Protein AF-A0A1V4KMM9-F1 (afdb_monomer_lite)

InterPro domains:
  IPR018159 Spectrin/alpha-actinin [cd00176] (5-142)
  IPR043197 Plakin [PTHR23169] (14-189)

Radius of gyration: 41.47 Å; chains: 1; bounding box: 126×33×145 Å

Structure (mmCIF, N/CA/C/O backbone):
data_AF-A0A1V4KMM9-F1
#
_entry.id   AF-A0A1V4KMM9-F1
#
loop_
_atom_site.group_PDB
_atom_site.id
_atom_site.type_symbol
_atom_site.label_atom_id
_atom_site.label_alt_id
_atom_site.label_comp_id
_atom_site.label_asym_id
_atom_site.label_entity_id
_atom_site.label_seq_id
_atom_site.pdbx_PDB_ins_code
_atom_site.Cartn_x
_atom_site.Cartn_y
_atom_site.Cartn_z
_atom_site.occupancy
_atom_site.B_iso_or_equiv
_atom_site.auth_seq_id
_atom_site.auth_comp_id
_atom_site.auth_asym_id
_atom_site.auth_atom_id
_atom_site.pdbx_PDB_model_num
ATOM 1 N N . MET A 1 1 ? 59.389 1.324 -78.912 1.00 40.88 1 MET A N 1
ATOM 2 C CA . MET A 1 1 ? 58.534 1.014 -77.751 1.00 40.88 1 MET A CA 1
ATOM 3 C C . MET A 1 1 ? 58.446 2.273 -76.914 1.00 40.88 1 MET A C 1
ATOM 5 O O . MET A 1 1 ? 59.389 2.583 -76.199 1.00 40.88 1 MET A O 1
ATOM 9 N N . ALA A 1 2 ? 57.393 3.065 -77.113 1.00 44.44 2 ALA A N 1
ATOM 10 C CA . ALA A 1 2 ? 57.139 4.218 -76.264 1.00 44.44 2 ALA A CA 1
ATOM 11 C C . ALA A 1 2 ? 56.698 3.673 -74.904 1.00 44.44 2 ALA A C 1
ATOM 13 O O . ALA A 1 2 ? 55.600 3.142 -74.772 1.00 44.44 2 ALA A O 1
ATOM 14 N N . SER A 1 3 ? 57.606 3.707 -73.932 1.00 49.62 3 SER A N 1
ATOM 15 C CA . SER A 1 3 ? 57.246 3.551 -72.531 1.00 49.62 3 SER A CA 1
ATOM 16 C C . SER A 1 3 ? 56.428 4.783 -72.184 1.00 49.62 3 SER A C 1
ATOM 18 O O . SER A 1 3 ? 56.993 5.863 -72.022 1.00 49.62 3 SER A O 1
ATOM 20 N N . CYS A 1 4 ? 55.107 4.640 -72.164 1.00 46.75 4 CYS A N 1
ATOM 21 C CA . CYS A 1 4 ? 54.215 5.652 -71.626 1.00 46.75 4 CYS A CA 1
ATOM 22 C C . CYS A 1 4 ? 54.626 5.873 -70.164 1.00 46.75 4 CYS A C 1
ATOM 24 O O . CYS A 1 4 ? 54.336 5.053 -69.298 1.00 46.75 4 CYS A O 1
ATOM 26 N N . GLY A 1 5 ? 55.406 6.923 -69.902 1.00 54.38 5 GLY A N 1
ATOM 27 C CA . GLY A 1 5 ? 55.521 7.470 -68.560 1.00 54.38 5 GLY A CA 1
ATOM 28 C C . GLY A 1 5 ? 54.154 8.041 -68.241 1.00 54.38 5 GLY A C 1
ATOM 29 O O . GLY A 1 5 ? 53.707 8.921 -68.962 1.00 54.38 5 GLY A O 1
ATOM 30 N N . ASP A 1 6 ? 53.478 7.455 -67.264 1.00 57.53 6 ASP A N 1
ATOM 31 C CA . ASP A 1 6 ? 52.092 7.745 -66.906 1.00 57.53 6 ASP A CA 1
ATOM 32 C C . ASP A 1 6 ? 52.063 8.988 -65.988 1.00 57.53 6 ASP A C 1
ATOM 34 O O . ASP A 1 6 ? 52.399 8.858 -64.804 1.00 57.53 6 ASP A O 1
ATOM 38 N N . PRO A 1 7 ? 51.762 10.208 -66.487 1.00 58.03 7 PRO A N 1
ATOM 39 C CA . PRO A 1 7 ? 51.659 11.401 -65.643 1.00 58.03 7 PRO A CA 1
ATOM 40 C C . PRO A 1 7 ? 50.446 11.350 -64.704 1.00 58.03 7 PRO A C 1
ATOM 42 O O . PRO A 1 7 ? 50.433 12.080 -63.720 1.00 58.03 7 PRO A O 1
ATOM 45 N N . ASP A 1 8 ? 49.481 10.459 -64.958 1.00 60.03 8 ASP A N 1
ATOM 46 C CA . ASP A 1 8 ? 48.238 10.325 -64.188 1.00 60.03 8 ASP A CA 1
ATOM 47 C C . ASP A 1 8 ? 48.409 9.472 -62.917 1.00 60.03 8 ASP A C 1
ATOM 49 O O . ASP A 1 8 ? 47.537 9.432 -62.049 1.00 60.03 8 ASP A O 1
ATOM 53 N N . LYS A 1 9 ? 49.555 8.799 -62.759 1.00 69.25 9 LYS A N 1
ATOM 54 C CA . LYS A 1 9 ? 49.839 7.916 -61.619 1.00 69.25 9 LYS A CA 1
ATOM 55 C C . LYS A 1 9 ? 49.716 8.598 -60.239 1.00 69.25 9 LYS A C 1
ATOM 57 O O . LYS A 1 9 ? 49.066 8.000 -59.383 1.00 69.25 9 LYS A O 1
ATOM 62 N N . PRO A 1 10 ? 50.293 9.795 -59.982 1.00 76.12 10 PRO A N 1
ATOM 63 C CA . PRO A 1 10 ? 50.140 10.488 -58.698 1.00 76.12 10 PRO A CA 1
ATOM 64 C C . PRO A 1 10 ? 48.712 11.009 -58.454 1.00 76.12 10 PRO A C 1
ATOM 66 O O . PRO A 1 10 ? 48.235 10.979 -57.317 1.00 76.12 10 PRO A O 1
ATOM 69 N N . ASP A 1 11 ? 48.012 11.446 -59.503 1.00 76.06 11 ASP A N 1
ATOM 70 C CA . ASP A 1 11 ? 46.648 11.975 -59.396 1.00 76.06 11 ASP A CA 1
ATOM 71 C C . ASP A 1 11 ? 45.634 10.860 -59.107 1.00 76.06 11 ASP A C 1
ATOM 73 O O . ASP A 1 11 ? 44.769 11.010 -58.242 1.00 76.06 11 ASP A O 1
ATOM 77 N N . VAL A 1 12 ? 45.801 9.693 -59.739 1.00 83.38 12 VAL A N 1
ATOM 78 C CA . VAL A 1 12 ? 45.017 8.486 -59.439 1.00 83.38 12 VAL A CA 1
ATOM 79 C C . VAL A 1 12 ? 45.281 8.000 -58.013 1.00 83.38 12 VAL A C 1
ATOM 81 O O . VAL A 1 12 ? 44.331 7.654 -57.314 1.00 83.38 12 VAL A O 1
ATOM 84 N N . THR A 1 13 ? 46.534 8.011 -57.537 1.00 83.56 13 THR A N 1
ATOM 85 C CA . THR A 1 13 ? 46.833 7.630 -56.144 1.00 83.56 13 THR A CA 1
ATOM 86 C C . THR A 1 13 ? 46.214 8.592 -55.138 1.00 83.56 13 THR A C 1
ATOM 88 O O . THR A 1 13 ? 45.624 8.144 -54.162 1.00 83.56 13 THR A O 1
ATOM 91 N N . LYS A 1 14 ? 46.252 9.900 -55.408 1.00 89.31 14 LYS A N 1
ATOM 92 C CA . LYS A 1 14 ? 45.629 10.901 -54.541 1.00 89.31 14 LYS A CA 1
ATOM 93 C C . LYS A 1 14 ? 44.109 10.743 -54.501 1.00 89.31 14 LYS A C 1
ATOM 95 O O . LYS A 1 14 ? 43.521 10.753 -53.428 1.00 89.31 14 LYS A O 1
ATOM 100 N N . SER A 1 15 ? 43.478 10.531 -55.658 1.00 87.94 15 SER A N 1
ATOM 101 C CA . SER A 1 15 ? 42.038 10.270 -55.728 1.00 87.94 15 SER A CA 1
ATOM 102 C C . SER A 1 15 ? 41.649 8.980 -54.995 1.00 87.94 15 SER A C 1
ATOM 104 O O . SER A 1 15 ? 40.598 8.943 -54.358 1.00 87.94 15 SER A O 1
ATOM 106 N N . LEU A 1 16 ? 42.487 7.941 -55.054 1.00 92.31 16 LEU A N 1
ATOM 107 C CA . LEU A 1 16 ? 42.295 6.701 -54.303 1.00 92.31 16 LEU A CA 1
ATOM 108 C C . LEU A 1 16 ? 42.391 6.937 -52.785 1.00 92.31 16 LEU A C 1
ATOM 110 O O . LEU A 1 16 ? 41.545 6.440 -52.045 1.00 92.31 16 LEU A O 1
ATOM 114 N N . ASP A 1 17 ? 43.373 7.718 -52.330 1.00 92.06 17 ASP A N 1
ATOM 115 C CA . ASP A 1 17 ? 43.555 8.070 -50.915 1.00 92.06 17 ASP A CA 1
ATOM 116 C C . ASP A 1 17 ? 42.397 8.939 -50.384 1.00 92.06 17 ASP A C 1
ATOM 118 O O . ASP A 1 17 ? 41.890 8.711 -49.280 1.00 92.06 17 ASP A O 1
ATOM 122 N N . ASP A 1 18 ? 41.912 9.889 -51.188 1.00 93.38 18 ASP A N 1
ATOM 123 C CA . ASP A 1 18 ? 40.745 10.719 -50.869 1.00 93.38 18 ASP A CA 1
ATOM 124 C C . ASP A 1 18 ? 39.471 9.862 -50.753 1.00 93.38 18 ASP A C 1
ATOM 126 O O . ASP A 1 18 ? 38.696 10.007 -49.804 1.00 93.38 18 ASP A O 1
ATOM 130 N N . LEU A 1 19 ? 39.273 8.904 -51.666 1.00 94.38 19 LEU A N 1
ATOM 131 C CA . LEU A 1 19 ? 38.170 7.942 -51.587 1.00 94.38 19 LEU A CA 1
ATOM 132 C C . LEU A 1 19 ? 38.288 7.039 -50.356 1.00 94.38 19 LEU A C 1
ATOM 134 O O . LEU A 1 19 ? 37.290 6.795 -49.679 1.00 94.38 19 LEU A O 1
ATOM 138 N N . TYR A 1 20 ? 39.493 6.565 -50.041 1.00 94.75 20 TYR A N 1
ATOM 139 C CA . TYR A 1 20 ? 39.741 5.714 -48.882 1.00 94.75 20 TYR A CA 1
ATOM 140 C C . TYR A 1 20 ? 39.455 6.461 -47.573 1.00 94.75 20 TYR A C 1
ATOM 142 O O . TYR A 1 20 ? 38.744 5.949 -46.709 1.00 94.75 20 TYR A O 1
ATOM 150 N N . SER A 1 21 ? 39.935 7.699 -47.438 1.00 94.00 21 SER A N 1
ATOM 151 C CA . SER A 1 21 ? 39.674 8.531 -46.257 1.00 94.00 21 SER A CA 1
ATOM 152 C C . SER A 1 21 ? 38.195 8.912 -46.119 1.00 94.00 21 SER A C 1
ATOM 154 O O . SER A 1 21 ? 37.646 8.849 -45.015 1.00 94.00 21 SER A O 1
ATOM 156 N N . SER A 1 22 ? 37.518 9.223 -47.230 1.00 95.38 22 SER A N 1
ATOM 157 C CA . SER A 1 22 ? 36.075 9.477 -47.258 1.00 95.38 22 SER A CA 1
ATOM 158 C C . SER A 1 22 ? 35.277 8.242 -46.836 1.00 95.38 22 SER A C 1
ATOM 160 O O . SER A 1 22 ? 34.382 8.347 -45.995 1.00 95.38 22 SER A O 1
ATOM 162 N N . TRP A 1 23 ? 35.645 7.064 -47.346 1.00 96.50 23 TRP A N 1
ATOM 163 C CA . TRP A 1 23 ? 35.033 5.793 -46.969 1.00 96.50 23 TRP A CA 1
ATOM 164 C C . TRP A 1 23 ? 35.205 5.490 -45.478 1.00 96.50 23 TRP A C 1
ATOM 166 O O . TRP A 1 23 ? 34.229 5.151 -44.811 1.00 96.50 23 TRP A O 1
ATOM 176 N N . HIS A 1 24 ? 36.408 5.667 -44.922 1.00 96.75 24 HIS A N 1
ATOM 177 C CA . HIS A 1 24 ? 36.652 5.460 -43.488 1.00 96.75 24 HIS A CA 1
ATOM 178 C C . HIS A 1 24 ? 35.883 6.438 -42.610 1.00 96.75 24 HIS A C 1
ATOM 180 O O . HIS A 1 24 ? 35.296 6.023 -41.614 1.00 96.75 24 HIS A O 1
ATOM 186 N N . SER A 1 25 ? 35.834 7.714 -42.996 1.00 96.69 25 SER A N 1
ATOM 187 C CA . SER A 1 25 ? 35.040 8.727 -42.296 1.00 96.69 25 SER A CA 1
ATOM 188 C C . SER A 1 25 ? 33.550 8.373 -42.306 1.00 96.69 25 SER A C 1
ATOM 190 O O . SER A 1 25 ? 32.903 8.351 -41.258 1.00 96.69 25 SER A O 1
ATOM 192 N N . LEU A 1 26 ? 33.013 7.994 -43.470 1.00 96.44 26 LEU A N 1
ATOM 193 C CA . LEU A 1 26 ? 31.623 7.564 -43.600 1.00 96.44 26 LEU A CA 1
ATOM 194 C C . LEU A 1 26 ? 31.341 6.302 -42.775 1.00 96.44 26 LEU A C 1
ATOM 196 O O . LEU A 1 26 ? 30.319 6.237 -42.094 1.00 96.44 26 LEU A O 1
ATOM 200 N N . SER A 1 27 ? 32.248 5.324 -42.797 1.00 96.44 27 SER A N 1
ATOM 201 C CA . SER A 1 27 ? 32.133 4.094 -42.013 1.00 96.44 27 SER A CA 1
ATOM 202 C C . SER A 1 27 ? 32.172 4.377 -40.508 1.00 96.44 27 SER A C 1
ATOM 204 O O . SER A 1 27 ? 31.418 3.763 -39.753 1.00 96.44 27 SER A O 1
ATOM 206 N N . ALA A 1 28 ? 33.006 5.319 -40.056 1.00 96.44 28 ALA A N 1
ATOM 207 C CA . ALA A 1 28 ? 33.070 5.733 -38.657 1.00 96.44 28 ALA A CA 1
ATOM 208 C C . ALA A 1 28 ? 31.757 6.395 -38.212 1.00 96.44 28 ALA A C 1
ATOM 210 O O . ALA A 1 28 ? 31.155 5.956 -37.233 1.00 96.44 28 ALA A O 1
ATOM 211 N N . VAL A 1 29 ? 31.254 7.367 -38.983 1.00 97.06 29 VAL A N 1
ATOM 212 C CA . VAL A 1 29 ? 29.968 8.034 -38.711 1.00 97.06 29 VAL A CA 1
ATOM 213 C C . VAL A 1 29 ? 28.804 7.041 -38.742 1.00 97.06 29 VAL A C 1
ATOM 215 O O . VAL A 1 29 ? 27.902 7.114 -37.908 1.00 97.06 29 VAL A O 1
ATOM 218 N N . TRP A 1 30 ? 28.812 6.095 -39.684 1.00 96.19 30 TRP A N 1
ATOM 219 C CA . TRP A 1 30 ? 27.806 5.038 -39.759 1.00 96.19 30 TRP A CA 1
ATOM 220 C C . TRP A 1 30 ? 27.808 4.165 -38.503 1.00 96.19 30 TRP A C 1
ATOM 222 O O . TRP A 1 30 ? 26.745 3.896 -37.943 1.00 96.19 30 TRP A O 1
ATOM 232 N N . THR A 1 31 ? 28.990 3.750 -38.046 1.00 96.81 31 THR A N 1
ATOM 233 C CA . THR A 1 31 ? 29.144 2.893 -36.864 1.00 96.81 31 THR A CA 1
ATOM 234 C C . THR A 1 31 ? 28.695 3.624 -35.604 1.00 96.81 31 THR A C 1
ATOM 236 O O . THR A 1 31 ? 27.903 3.086 -34.835 1.00 96.81 31 THR A O 1
ATOM 239 N N . GLU A 1 32 ? 29.114 4.878 -35.432 1.00 96.81 32 GLU A N 1
ATOM 240 C CA . GLU A 1 32 ? 28.710 5.705 -34.294 1.00 96.81 32 GLU A CA 1
ATOM 241 C C . GLU A 1 32 ? 27.197 5.953 -34.274 1.00 96.81 32 GLU A C 1
ATOM 243 O O . GLU A 1 32 ? 26.542 5.797 -33.243 1.00 96.81 32 GLU A O 1
ATOM 248 N N . ARG A 1 33 ? 26.603 6.274 -35.429 1.00 96.38 33 ARG A N 1
ATOM 249 C CA . ARG A 1 33 ? 25.152 6.459 -35.533 1.00 96.38 33 ARG A CA 1
ATOM 250 C C . ARG A 1 33 ? 24.389 5.166 -35.253 1.00 96.38 33 ARG A C 1
ATOM 252 O O . ARG A 1 33 ? 23.347 5.229 -34.605 1.00 96.38 33 ARG A O 1
ATOM 259 N N . SER A 1 34 ? 24.878 4.031 -35.748 1.00 95.31 34 SER A N 1
ATOM 260 C CA . SER A 1 34 ? 24.249 2.724 -35.526 1.00 95.31 34 SER A CA 1
ATOM 261 C C . SER A 1 34 ? 24.286 2.355 -34.044 1.00 95.31 34 SER A C 1
ATOM 263 O O . SER A 1 34 ? 23.234 2.087 -33.472 1.00 95.31 34 SER A O 1
ATOM 265 N N . GLY A 1 35 ? 25.449 2.482 -33.394 1.00 95.94 35 GLY A N 1
ATOM 266 C CA . GLY A 1 35 ? 25.587 2.243 -31.954 1.00 95.94 35 GLY A CA 1
ATOM 267 C C . GLY A 1 35 ? 24.691 3.162 -31.123 1.00 95.94 35 GLY A C 1
ATOM 268 O O . GLY A 1 35 ? 23.959 2.699 -30.253 1.00 95.94 35 GLY A O 1
ATOM 269 N N . ARG A 1 36 ? 24.632 4.457 -31.460 1.00 92.94 36 ARG A N 1
ATOM 270 C CA . ARG A 1 36 ? 23.736 5.397 -30.775 1.00 92.94 36 ARG A CA 1
ATOM 271 C C . ARG A 1 36 ? 22.261 5.025 -30.941 1.00 92.94 36 ARG A C 1
ATOM 273 O O . ARG A 1 36 ? 21.494 5.161 -29.995 1.00 92.94 36 ARG A O 1
ATOM 280 N N . LEU A 1 37 ? 21.832 4.596 -32.129 1.00 93.25 37 LEU A N 1
ATOM 281 C CA . LEU A 1 37 ? 20.446 4.167 -32.350 1.00 93.25 37 LEU A CA 1
ATOM 282 C C . LEU A 1 37 ? 20.111 2.904 -31.552 1.00 93.25 37 LEU A C 1
ATOM 284 O O . LEU A 1 37 ? 19.025 2.832 -30.980 1.00 93.25 37 LEU A O 1
ATOM 288 N N . GLU A 1 38 ? 21.036 1.949 -31.479 1.00 94.12 38 GLU A N 1
ATOM 289 C CA . GLU A 1 38 ? 20.883 0.743 -30.663 1.00 94.12 38 GLU A CA 1
ATOM 290 C C . GLU A 1 38 ? 20.753 1.086 -29.174 1.00 94.12 38 GLU A C 1
ATOM 292 O O . GLU A 1 38 ? 19.814 0.625 -28.527 1.00 94.12 38 GLU A O 1
ATOM 297 N N . GLU A 1 39 ? 21.607 1.963 -28.642 1.00 90.12 39 GLU A N 1
ATOM 298 C CA . GLU A 1 39 ? 21.518 2.436 -27.253 1.00 90.12 39 GLU A CA 1
ATOM 299 C C . GLU A 1 39 ? 20.177 3.120 -26.953 1.00 90.12 39 GLU A C 1
ATOM 301 O O . GLU A 1 39 ? 19.538 2.831 -25.940 1.00 90.12 39 GLU A O 1
ATOM 306 N N . GLN A 1 40 ? 19.720 4.010 -27.841 1.00 85.81 40 GLN A N 1
ATOM 307 C CA . GLN A 1 40 ? 18.436 4.698 -27.671 1.00 85.81 40 GLN A CA 1
ATOM 308 C C . GLN A 1 40 ? 17.253 3.728 -27.742 1.00 85.81 40 GLN A C 1
ATOM 310 O O . GLN A 1 40 ? 16.294 3.877 -26.985 1.00 85.81 40 GLN A O 1
ATOM 315 N N . LEU A 1 41 ? 17.319 2.722 -28.618 1.00 87.38 41 LEU A N 1
ATOM 316 C CA . LEU A 1 41 ? 16.296 1.686 -28.704 1.00 87.38 41 LEU A CA 1
ATOM 317 C C . LEU A 1 41 ? 16.244 0.856 -27.416 1.00 87.38 41 LEU A C 1
ATOM 319 O O . LEU A 1 41 ? 15.159 0.656 -26.877 1.00 87.38 41 LEU A O 1
ATOM 323 N N . GLN A 1 42 ? 17.393 0.424 -26.888 1.00 89.12 42 GLN A N 1
ATOM 324 C CA . GLN A 1 42 ? 17.450 -0.320 -25.624 1.00 89.12 42 GLN A CA 1
ATOM 325 C C . GLN A 1 42 ? 16.908 0.504 -24.451 1.00 89.12 42 GLN A C 1
ATOM 327 O O . GLN A 1 42 ? 16.119 -0.003 -23.655 1.00 89.12 42 GLN A O 1
ATOM 332 N N . ALA A 1 43 ? 17.256 1.792 -24.378 1.00 83.81 43 ALA A N 1
ATOM 333 C CA . ALA A 1 43 ? 16.721 2.694 -23.361 1.00 83.81 43 ALA A CA 1
ATOM 334 C C . ALA A 1 43 ? 15.191 2.852 -23.469 1.00 83.81 43 ALA A C 1
ATOM 336 O O . ALA A 1 43 ? 14.492 2.800 -22.457 1.00 83.81 43 ALA A O 1
ATOM 337 N N . ALA A 1 44 ? 14.657 2.998 -24.686 1.00 83.00 44 ALA A N 1
ATOM 338 C CA . ALA A 1 44 ? 13.218 3.110 -24.918 1.00 83.00 44 ALA A CA 1
ATOM 339 C C . ALA A 1 44 ? 12.458 1.819 -24.565 1.00 83.00 44 ALA A C 1
ATOM 341 O O . ALA A 1 44 ? 11.376 1.888 -23.981 1.00 83.00 44 ALA A O 1
ATOM 342 N N . LEU A 1 45 ? 13.027 0.649 -24.877 1.00 87.50 45 LEU A N 1
ATOM 343 C CA . LEU A 1 45 ? 12.451 -0.648 -24.512 1.00 87.50 45 LEU A CA 1
ATOM 344 C C . LEU A 1 45 ? 12.444 -0.855 -22.992 1.00 87.50 45 LEU A C 1
ATOM 346 O O . LEU A 1 45 ? 11.409 -1.211 -22.437 1.00 87.50 45 LEU A O 1
ATOM 350 N N . GLY A 1 46 ? 13.552 -0.561 -22.302 1.00 85.94 46 GLY A N 1
ATOM 351 C CA . GLY A 1 46 ? 13.618 -0.652 -20.838 1.00 85.94 46 GLY A CA 1
ATOM 352 C C . GLY A 1 46 ? 12.656 0.313 -20.135 1.00 85.94 46 GLY A C 1
ATOM 353 O O . GLY A 1 46 ? 12.037 -0.037 -19.127 1.00 85.94 46 GLY A O 1
ATOM 354 N N . TYR A 1 47 ? 12.470 1.509 -20.700 1.00 82.88 47 TYR A N 1
ATOM 355 C CA . TYR A 1 47 ? 11.459 2.456 -20.236 1.00 82.88 47 TYR A CA 1
ATOM 356 C C . TYR A 1 47 ? 10.041 1.889 -20.368 1.00 82.88 47 TYR A C 1
ATOM 358 O O . TYR A 1 47 ? 9.270 1.938 -19.411 1.00 82.88 47 TYR A O 1
ATOM 366 N N . GLN A 1 48 ? 9.703 1.335 -21.536 1.00 83.88 48 GLN A N 1
ATOM 367 C CA . GLN A 1 48 ? 8.390 0.741 -21.780 1.00 83.88 48 GLN A CA 1
ATOM 368 C C . GLN A 1 48 ? 8.104 -0.427 -20.826 1.00 83.88 48 GLN A C 1
ATOM 370 O O . GLN A 1 48 ? 7.032 -0.452 -20.227 1.00 83.88 48 GLN A O 1
ATOM 375 N N . ASP A 1 49 ? 9.062 -1.340 -20.650 1.00 88.62 49 ASP A N 1
ATOM 376 C CA . ASP A 1 49 ? 8.941 -2.494 -19.750 1.00 88.62 49 ASP A CA 1
ATOM 377 C C . ASP A 1 49 ? 8.677 -2.057 -18.303 1.00 88.62 49 ASP A C 1
ATOM 379 O O . ASP A 1 49 ? 7.737 -2.515 -17.653 1.00 88.62 49 ASP A O 1
ATOM 383 N N . THR A 1 50 ? 9.437 -1.071 -17.820 1.00 85.31 50 THR A N 1
ATOM 384 C CA . THR A 1 50 ? 9.273 -0.571 -16.452 1.00 85.31 50 THR A CA 1
ATOM 385 C C . THR A 1 50 ? 7.927 0.136 -16.266 1.00 85.31 50 THR A C 1
ATOM 387 O O . THR A 1 50 ? 7.264 -0.071 -15.252 1.00 85.31 50 THR A O 1
ATOM 390 N N . VAL A 1 51 ? 7.478 0.942 -17.238 1.00 83.50 51 VAL A N 1
ATOM 391 C CA . VAL A 1 51 ? 6.150 1.584 -17.184 1.00 83.50 51 VAL A CA 1
ATOM 392 C C . VAL A 1 51 ? 5.032 0.543 -17.182 1.00 83.50 51 VAL A C 1
ATOM 394 O O . VAL A 1 51 ? 4.083 0.681 -16.412 1.00 83.50 51 VAL A O 1
ATOM 397 N N . GLN A 1 52 ? 5.142 -0.505 -18.000 1.00 87.69 52 GLN A N 1
ATOM 398 C CA . GLN A 1 52 ? 4.166 -1.590 -18.021 1.00 87.69 52 GLN A CA 1
ATOM 399 C C . GLN A 1 52 ? 4.123 -2.327 -16.676 1.00 87.69 52 GLN A C 1
ATOM 401 O O . GLN A 1 52 ? 3.046 -2.490 -16.109 1.00 87.69 52 GLN A O 1
ATOM 406 N N . ARG A 1 53 ? 5.285 -2.674 -16.111 1.00 89.69 53 ARG A N 1
ATOM 407 C CA . ARG A 1 53 ? 5.383 -3.295 -14.783 1.00 89.69 53 ARG A CA 1
ATOM 408 C C . ARG A 1 53 ? 4.726 -2.446 -13.693 1.00 89.69 53 ARG A C 1
ATOM 410 O O . ARG A 1 53 ? 4.049 -2.979 -12.820 1.00 89.69 53 ARG A O 1
ATOM 417 N N . LEU A 1 54 ? 4.926 -1.127 -13.731 1.00 87.81 54 LEU A N 1
ATOM 418 C CA . LEU A 1 54 ? 4.315 -0.202 -12.773 1.00 87.81 54 LEU A CA 1
ATOM 419 C C . LEU A 1 54 ? 2.791 -0.137 -12.925 1.00 87.81 54 LEU A C 1
ATOM 421 O O . LEU A 1 54 ? 2.091 -0.071 -11.918 1.00 87.81 54 LEU A O 1
ATOM 425 N N . LEU A 1 55 ? 2.273 -0.169 -14.156 1.00 87.81 55 LEU A N 1
ATOM 426 C CA . LEU A 1 55 ? 0.831 -0.216 -14.421 1.00 87.81 55 LEU A CA 1
ATOM 427 C C . LEU A 1 55 ? 0.203 -1.515 -13.905 1.00 87.81 55 LEU A C 1
ATOM 429 O O . LEU A 1 55 ? -0.805 -1.459 -13.209 1.00 87.81 55 LEU A O 1
ATOM 433 N N . GLU A 1 56 ? 0.829 -2.661 -14.177 1.00 90.69 56 GLU A N 1
ATOM 434 C CA . GLU A 1 56 ? 0.376 -3.968 -13.682 1.00 90.69 56 GLU A CA 1
ATOM 435 C C . GLU A 1 56 ? 0.394 -4.028 -12.147 1.00 90.69 56 GLU A C 1
ATOM 437 O O . GLU A 1 56 ? -0.548 -4.521 -11.522 1.00 90.69 56 GLU A O 1
ATOM 442 N N . TRP A 1 57 ? 1.441 -3.476 -11.521 1.00 91.75 57 TRP A N 1
ATOM 443 C CA . TRP A 1 57 ? 1.491 -3.342 -10.067 1.00 91.75 57 TRP A CA 1
ATOM 444 C C . TRP A 1 57 ? 0.360 -2.450 -9.547 1.00 91.75 57 TRP A C 1
ATOM 446 O O . TRP A 1 57 ? -0.285 -2.817 -8.568 1.00 91.75 57 TRP A O 1
ATOM 456 N N . LEU A 1 58 ? 0.084 -1.319 -10.205 1.00 90.19 58 LEU A N 1
ATOM 457 C CA . LEU A 1 58 ? -0.972 -0.390 -9.801 1.00 90.19 58 LEU A CA 1
ATOM 458 C C . LEU A 1 58 ? -2.366 -1.025 -9.896 1.00 90.19 58 LEU A C 1
ATOM 460 O O . LEU A 1 58 ? -3.163 -0.872 -8.975 1.00 90.19 58 LEU A O 1
ATOM 464 N N . ASP A 1 59 ? -2.640 -1.786 -10.958 1.00 89.88 59 ASP A N 1
ATOM 465 C CA . ASP A 1 59 ? -3.884 -2.553 -11.106 1.00 89.88 59 ASP A CA 1
ATOM 466 C C . ASP A 1 59 ? -4.058 -3.556 -9.948 1.00 89.88 59 ASP A C 1
ATOM 468 O O . ASP A 1 59 ? -5.120 -3.627 -9.323 1.00 89.88 59 ASP A O 1
ATOM 472 N N . GLY A 1 60 ? -3.002 -4.305 -9.612 1.00 90.06 60 GLY A N 1
ATOM 473 C CA . GLY A 1 60 ? -3.023 -5.244 -8.486 1.00 90.06 60 GLY A CA 1
ATOM 474 C C . GLY A 1 60 ? -3.143 -4.552 -7.124 1.00 90.06 60 GLY A C 1
ATOM 475 O O . GLY A 1 60 ? -3.815 -5.054 -6.223 1.00 90.06 60 GLY A O 1
ATOM 476 N N . ALA A 1 61 ? -2.514 -3.390 -6.970 1.00 87.94 61 ALA A N 1
ATOM 477 C CA . ALA A 1 61 ? -2.542 -2.576 -5.763 1.00 87.94 61 ALA A CA 1
ATOM 478 C C . ALA A 1 61 ? -3.948 -2.021 -5.481 1.00 87.94 61 ALA A C 1
ATOM 480 O O . ALA A 1 61 ? -4.441 -2.135 -4.357 1.00 87.94 61 ALA A O 1
ATOM 481 N N . GLU A 1 62 ? -4.621 -1.492 -6.502 1.00 88.19 62 GLU A N 1
ATOM 482 C CA . GLU A 1 62 ? -6.008 -1.030 -6.397 1.00 88.19 62 GLU A CA 1
ATOM 483 C C . GLU A 1 62 ? -6.968 -2.180 -6.057 1.00 88.19 62 GLU A C 1
ATOM 485 O O . GLU A 1 62 ? -7.849 -2.015 -5.211 1.00 88.19 62 GLU A O 1
ATOM 490 N N . LEU A 1 63 ? -6.776 -3.368 -6.648 1.00 86.56 63 LEU A N 1
ATOM 491 C CA . LEU A 1 63 ? -7.59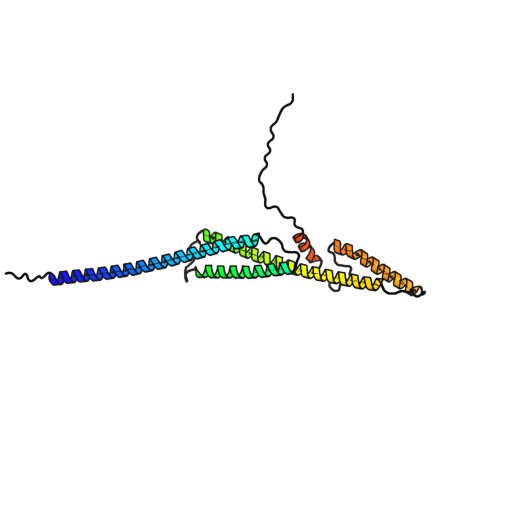3 -4.542 -6.330 1.00 86.56 63 LEU A CA 1
ATOM 492 C C . LEU A 1 63 ? -7.418 -4.983 -4.869 1.00 86.56 63 LEU A C 1
ATOM 494 O O . LEU A 1 63 ? -8.409 -5.202 -4.176 1.00 86.56 63 LEU A O 1
ATOM 498 N N . ARG A 1 64 ? -6.175 -5.049 -4.374 1.00 83.06 64 ARG A N 1
ATOM 499 C CA . ARG A 1 64 ? -5.878 -5.385 -2.969 1.00 83.06 64 ARG A CA 1
ATOM 500 C C . ARG A 1 64 ? -6.562 -4.418 -2.001 1.00 83.06 64 ARG A C 1
ATOM 502 O O . ARG A 1 64 ? -7.190 -4.851 -1.038 1.00 83.06 64 ARG A O 1
ATOM 509 N N . MET A 1 65 ? -6.505 -3.117 -2.293 1.00 79.62 65 MET A N 1
ATOM 510 C CA . MET A 1 65 ? -7.185 -2.094 -1.491 1.00 79.62 65 MET A CA 1
ATOM 511 C C . MET A 1 65 ? -8.715 -2.225 -1.537 1.00 79.62 65 MET A C 1
ATOM 513 O O . MET A 1 65 ? -9.382 -1.944 -0.540 1.00 79.62 65 MET A O 1
ATOM 517 N N . ALA A 1 66 ? -9.279 -2.677 -2.662 1.00 78.69 66 ALA A N 1
ATOM 518 C CA . ALA A 1 66 ? -10.714 -2.906 -2.815 1.00 78.69 66 ALA A CA 1
ATOM 519 C C . ALA A 1 66 ? -11.212 -4.190 -2.121 1.00 78.69 66 ALA A C 1
ATOM 521 O O . ALA A 1 66 ? -12.338 -4.212 -1.624 1.00 78.69 66 ALA A O 1
ATOM 522 N N . GLU A 1 67 ? -10.405 -5.253 -2.071 1.00 71.62 67 GLU A N 1
ATOM 523 C CA . GLU A 1 67 ? -10.778 -6.544 -1.471 1.00 71.62 67 GLU A CA 1
ATOM 524 C C . GLU A 1 67 ? -10.703 -6.547 0.067 1.00 71.62 67 GLU A C 1
ATOM 526 O O . GLU A 1 67 ? -11.434 -7.294 0.723 1.00 71.62 67 GLU A O 1
ATOM 531 N N . GLU A 1 68 ? -9.899 -5.673 0.681 1.00 62.78 68 GLU A N 1
ATOM 532 C CA . GLU A 1 68 ? -9.749 -5.563 2.141 1.00 62.78 68 GLU A CA 1
ATOM 533 C C . GLU A 1 68 ? -10.933 -4.859 2.846 1.00 62.78 68 GLU A C 1
ATOM 535 O O . GLU A 1 68 ? -10.777 -4.026 3.748 1.00 62.78 68 GLU A O 1
ATOM 540 N N . PHE A 1 69 ? -12.173 -5.218 2.516 1.00 52.31 69 PHE A N 1
ATOM 541 C CA . PHE A 1 69 ? -13.331 -4.833 3.319 1.00 52.31 69 PHE A CA 1
ATOM 542 C C . PHE A 1 69 ? -13.553 -5.845 4.432 1.00 52.31 69 PHE A C 1
ATOM 544 O O . PHE A 1 69 ? -14.157 -6.885 4.219 1.00 52.31 69 PHE A O 1
ATOM 551 N N . LEU A 1 70 ? -13.033 -5.515 5.617 1.00 52.06 70 LEU A N 1
ATOM 552 C CA . LEU A 1 70 ? -13.631 -5.694 6.946 1.00 52.06 70 LEU A CA 1
ATOM 553 C C . LEU A 1 70 ? -12.575 -5.227 7.961 1.00 52.06 70 LEU A C 1
ATOM 555 O O . LEU A 1 70 ? -11.564 -5.902 8.161 1.00 52.06 70 LEU A O 1
ATOM 559 N N . VAL A 1 71 ? -12.800 -4.074 8.602 1.00 58.59 71 VAL A N 1
ATOM 560 C CA . VAL A 1 71 ? -12.087 -3.737 9.843 1.00 58.59 71 VAL A CA 1
ATOM 561 C C . VAL A 1 71 ? -12.592 -4.744 10.871 1.00 58.59 71 VAL A C 1
ATOM 563 O O . VAL A 1 71 ? -13.736 -4.665 11.320 1.00 58.59 71 VAL A O 1
ATOM 566 N N . GLY A 1 72 ? -11.797 -5.781 11.126 1.00 54.94 72 GLY A N 1
ATOM 567 C CA . GLY A 1 72 ? -12.179 -6.849 12.040 1.00 54.94 72 GLY A CA 1
ATOM 568 C C . GLY A 1 72 ? -12.422 -6.288 13.439 1.00 54.94 72 GLY A C 1
ATOM 569 O O . GLY A 1 72 ? -11.665 -5.446 13.905 1.00 54.94 72 GLY A O 1
ATOM 570 N N . GLY A 1 73 ? -13.445 -6.779 14.140 1.00 63.66 73 GLY A N 1
ATOM 571 C CA . GLY A 1 73 ? -13.676 -6.450 15.556 1.00 63.66 73 GLY A CA 1
ATOM 572 C C . GLY A 1 73 ? -12.628 -7.029 16.519 1.00 63.66 73 GLY A C 1
ATOM 573 O O . GLY A 1 73 ? -12.866 -7.053 17.721 1.00 63.66 73 GLY A O 1
ATOM 574 N N . ASP A 1 74 ? -11.508 -7.523 15.991 1.00 74.94 74 ASP A N 1
ATOM 575 C CA . ASP A 1 74 ? -10.419 -8.171 16.709 1.00 74.94 74 ASP A CA 1
ATOM 576 C C . ASP A 1 74 ? -9.143 -7.337 16.548 1.00 74.94 74 ASP A C 1
ATOM 578 O O . ASP A 1 74 ? -8.744 -7.011 15.427 1.00 74.94 74 ASP A O 1
ATOM 582 N N . ALA A 1 75 ? -8.516 -6.984 17.671 1.00 79.88 75 ALA A N 1
ATOM 583 C CA . ALA A 1 75 ? -7.338 -6.127 17.704 1.00 79.88 75 ALA A CA 1
ATOM 584 C C . ALA A 1 75 ? -6.151 -6.759 16.965 1.00 79.88 75 ALA A C 1
ATOM 586 O O . ALA A 1 75 ? -5.428 -6.041 16.273 1.00 79.88 75 ALA A O 1
ATOM 587 N N . ASP A 1 76 ? -5.999 -8.085 17.035 1.00 84.44 76 ASP A N 1
ATOM 588 C CA . ASP A 1 76 ? -4.919 -8.803 16.352 1.00 84.44 76 ASP A CA 1
ATOM 589 C C . ASP A 1 76 ? -5.068 -8.699 14.830 1.00 84.44 76 ASP A C 1
ATOM 591 O O . ASP A 1 76 ? -4.103 -8.446 14.106 1.00 84.44 76 ASP A O 1
ATOM 595 N N . ARG A 1 77 ? -6.306 -8.784 14.334 1.00 83.06 77 ARG A N 1
ATOM 596 C CA . ARG A 1 77 ? -6.605 -8.632 12.907 1.00 83.06 77 ARG A CA 1
ATOM 597 C C . ARG A 1 77 ? -6.370 -7.203 12.418 1.00 83.06 77 ARG A C 1
ATOM 599 O O . ARG A 1 77 ? -5.867 -7.019 11.313 1.00 83.06 77 ARG A O 1
ATOM 606 N N . VAL A 1 78 ? -6.694 -6.191 13.227 1.00 83.44 78 VAL A N 1
ATOM 607 C CA . VAL A 1 78 ? -6.412 -4.789 12.873 1.00 83.44 78 VAL A CA 1
ATOM 608 C C . VAL A 1 78 ? -4.903 -4.502 12.904 1.00 83.44 78 VAL A C 1
ATOM 610 O O . VAL A 1 78 ? -4.399 -3.798 12.030 1.00 83.44 78 VAL A O 1
ATOM 613 N N . GLN A 1 79 ? -4.154 -5.085 13.849 1.00 86.06 79 GLN A N 1
ATOM 614 C CA . GLN A 1 79 ? -2.683 -5.030 13.868 1.00 86.06 79 GLN A CA 1
ATOM 615 C C . GLN A 1 79 ? -2.074 -5.681 12.619 1.00 86.06 79 GLN A C 1
ATOM 617 O O . GLN A 1 79 ? -1.158 -5.112 12.023 1.00 86.06 79 GLN A O 1
ATOM 622 N N . GLN A 1 80 ? -2.599 -6.835 12.197 1.00 87.94 80 GLN A N 1
ATOM 623 C CA . GLN A 1 80 ? -2.164 -7.511 10.976 1.00 87.94 80 GLN A CA 1
ATOM 624 C C . GLN A 1 80 ? -2.394 -6.634 9.737 1.00 87.94 80 GLN A C 1
ATOM 626 O O . GLN A 1 80 ? -1.450 -6.398 8.986 1.00 87.94 80 GLN A O 1
ATOM 631 N N . GLN A 1 81 ? -3.595 -6.070 9.573 1.00 84.88 81 GLN A N 1
ATOM 632 C CA . GLN A 1 81 ? -3.895 -5.150 8.467 1.00 84.88 81 GLN A CA 1
ATOM 633 C C . GLN A 1 81 ? -2.980 -3.915 8.478 1.00 84.88 81 GLN A C 1
ATOM 635 O O . GLN A 1 81 ? -2.559 -3.432 7.431 1.00 84.88 81 GLN A O 1
ATOM 640 N N . LEU A 1 82 ? -2.614 -3.403 9.659 1.00 87.38 82 LEU A N 1
ATOM 641 C CA . LEU A 1 82 ? -1.671 -2.288 9.770 1.00 87.38 82 LEU A CA 1
ATOM 642 C C . LEU A 1 82 ? -0.246 -2.686 9.347 1.00 87.38 82 LEU A C 1
ATOM 644 O O . LEU A 1 82 ? 0.482 -1.861 8.794 1.00 87.38 82 LEU A O 1
ATOM 648 N N . ALA A 1 83 ? 0.170 -3.928 9.608 1.00 89.44 83 ALA A N 1
ATOM 649 C CA . ALA A 1 83 ? 1.448 -4.460 9.139 1.00 89.44 83 ALA A CA 1
ATOM 650 C C . ALA A 1 83 ? 1.451 -4.653 7.615 1.00 89.44 83 ALA A C 1
ATOM 652 O O . ALA A 1 83 ? 2.385 -4.208 6.952 1.00 89.44 83 ALA A O 1
ATOM 653 N N . GLU A 1 84 ? 0.382 -5.218 7.054 1.00 87.56 84 GLU A N 1
ATOM 654 C CA . GLU A 1 84 ? 0.190 -5.360 5.604 1.00 87.56 84 GLU A CA 1
ATOM 655 C C . GLU A 1 84 ? 0.221 -3.992 4.903 1.00 87.56 84 GLU A C 1
ATOM 657 O O . GLU A 1 84 ? 0.936 -3.815 3.915 1.00 87.56 84 GLU A O 1
ATOM 662 N N . LEU A 1 85 ? -0.432 -2.975 5.477 1.00 87.75 85 LEU A N 1
ATOM 663 C CA . LEU A 1 85 ? -0.405 -1.607 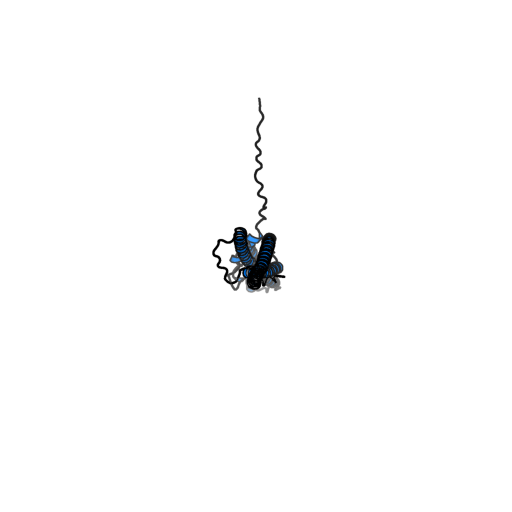4.954 1.00 87.75 85 LEU A CA 1
ATOM 664 C C . LEU A 1 85 ? 1.004 -0.983 4.985 1.00 87.75 85 LEU A C 1
ATOM 666 O O . LEU A 1 85 ? 1.355 -0.190 4.111 1.00 87.75 85 LEU A O 1
ATOM 670 N N . LYS A 1 86 ? 1.837 -1.321 5.979 1.00 88.25 86 LYS A N 1
ATOM 671 C CA . LYS A 1 86 ? 3.242 -0.868 6.031 1.00 88.25 86 LYS A CA 1
ATOM 672 C C . LYS A 1 86 ? 4.074 -1.486 4.913 1.00 88.25 86 LYS A C 1
ATOM 674 O O . LYS A 1 86 ? 4.856 -0.775 4.283 1.00 88.25 86 LYS A O 1
ATOM 679 N N . GLU A 1 87 ? 3.893 -2.777 4.659 1.00 88.94 87 GLU A N 1
ATOM 680 C CA . GLU A 1 87 ? 4.554 -3.469 3.550 1.00 88.94 87 GLU A CA 1
ATOM 681 C C . GLU A 1 87 ? 4.115 -2.874 2.207 1.00 88.94 87 GLU A C 1
ATOM 683 O O . GLU A 1 87 ? 4.955 -2.543 1.371 1.00 88.94 87 GLU A O 1
ATOM 688 N N . PHE A 1 88 ? 2.817 -2.606 2.053 1.00 86.19 88 PHE A N 1
ATOM 689 C CA . PHE A 1 88 ? 2.258 -1.962 0.868 1.00 86.19 88 PHE A CA 1
ATOM 690 C C . PHE A 1 88 ? 2.847 -0.569 0.614 1.00 86.19 88 PHE A C 1
ATOM 692 O O . PHE A 1 88 ? 3.242 -0.244 -0.504 1.00 86.19 88 PHE A O 1
ATOM 699 N N . LYS A 1 89 ? 3.015 0.247 1.664 1.00 86.06 89 LYS A N 1
ATOM 700 C CA . LYS A 1 89 ? 3.716 1.536 1.553 1.00 86.06 89 LYS A CA 1
ATOM 701 C C . LYS A 1 89 ? 5.161 1.373 1.090 1.00 86.06 89 LYS A C 1
ATOM 703 O O . LYS A 1 89 ? 5.640 2.195 0.315 1.00 86.06 89 LYS A O 1
ATOM 708 N N . ARG A 1 90 ? 5.869 0.336 1.546 1.00 89.69 90 ARG A N 1
ATOM 709 C CA . ARG A 1 90 ? 7.244 0.067 1.100 1.00 89.69 90 ARG A CA 1
ATOM 710 C C . ARG A 1 90 ? 7.291 -0.276 -0.391 1.00 89.69 90 ARG A C 1
ATOM 712 O O . ARG A 1 90 ? 8.156 0.241 -1.091 1.00 89.69 90 ARG A O 1
ATOM 719 N N . GLU A 1 91 ? 6.363 -1.102 -0.871 1.00 88.25 91 GLU A N 1
ATOM 720 C CA . GLU A 1 91 ? 6.214 -1.411 -2.303 1.00 88.25 91 GLU A CA 1
ATOM 721 C C . GLU A 1 91 ? 5.945 -0.140 -3.124 1.00 88.25 91 GLU A C 1
ATOM 723 O O . GLU A 1 91 ? 6.594 0.087 -4.147 1.00 88.25 91 GLU A O 1
ATOM 728 N N . LEU A 1 92 ? 5.070 0.737 -2.622 1.00 87.12 92 LEU A N 1
ATOM 729 C CA . LEU A 1 92 ? 4.774 2.036 -3.227 1.00 87.12 92 LEU A CA 1
ATOM 730 C C . LEU A 1 92 ? 6.028 2.927 -3.304 1.00 87.12 92 LEU A C 1
ATOM 732 O O . LEU A 1 92 ? 6.318 3.514 -4.346 1.00 87.12 92 LEU A O 1
ATOM 736 N N . TYR A 1 93 ? 6.842 2.991 -2.248 1.00 86.94 93 TYR A N 1
ATOM 737 C CA . TYR A 1 93 ? 8.113 3.723 -2.304 1.00 86.94 93 TYR A CA 1
ATOM 738 C C . TYR A 1 93 ? 9.084 3.142 -3.335 1.00 86.94 93 TYR A C 1
ATOM 740 O O . TYR A 1 93 ? 9.713 3.910 -4.061 1.00 86.94 93 TYR A O 1
ATOM 748 N N . GLN A 1 94 ? 9.192 1.815 -3.438 1.00 88.44 94 GLN A N 1
ATOM 749 C CA . GLN A 1 94 ? 10.061 1.184 -4.433 1.00 88.44 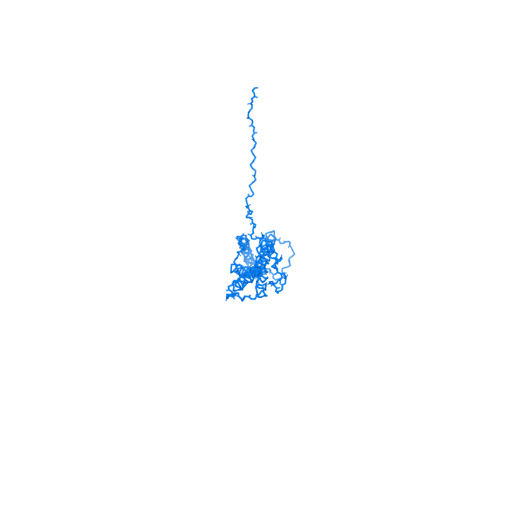94 GLN A CA 1
ATOM 750 C C . GLN A 1 94 ? 9.612 1.522 -5.860 1.00 88.44 94 GLN A C 1
ATOM 752 O O . GLN A 1 94 ? 10.429 1.925 -6.683 1.00 88.44 94 GLN A O 1
ATOM 757 N N . CYS A 1 95 ? 8.308 1.465 -6.126 1.00 85.25 95 CYS A N 1
ATOM 758 C CA . CYS A 1 95 ? 7.739 1.844 -7.417 1.00 85.25 95 CYS A CA 1
ATOM 759 C C . CYS A 1 95 ? 8.001 3.324 -7.760 1.00 85.25 95 CYS A C 1
ATOM 761 O O . CYS A 1 95 ? 8.262 3.662 -8.916 1.00 85.25 95 CYS A O 1
ATOM 763 N N . LYS A 1 96 ? 8.005 4.215 -6.759 1.00 82.62 96 LYS A N 1
ATOM 764 C CA . LYS A 1 96 ? 8.374 5.626 -6.943 1.00 82.62 96 LYS A CA 1
ATOM 765 C C . LYS A 1 96 ? 9.847 5.795 -7.319 1.00 82.62 96 LYS A C 1
ATOM 767 O O . LYS A 1 96 ? 10.153 6.576 -8.216 1.00 82.62 96 LYS A O 1
ATOM 772 N N . VAL A 1 97 ? 10.744 5.055 -6.665 1.00 86.31 97 VAL A N 1
ATOM 773 C CA . VAL A 1 97 ? 12.179 5.047 -6.996 1.00 86.31 97 VAL A CA 1
ATOM 774 C C . VAL A 1 97 ? 12.396 4.536 -8.417 1.00 86.31 97 VAL A C 1
ATOM 776 O O . VAL A 1 97 ? 13.133 5.157 -9.181 1.00 86.31 97 VAL A O 1
ATOM 779 N N . ASP A 1 98 ? 11.709 3.460 -8.802 1.00 82.38 98 ASP A N 1
ATOM 780 C CA . ASP A 1 98 ? 11.778 2.921 -10.159 1.00 82.38 98 ASP A CA 1
ATOM 781 C C . ASP A 1 98 ? 11.325 3.976 -11.183 1.00 82.38 98 ASP A C 1
ATOM 783 O O . ASP A 1 98 ? 12.031 4.233 -12.157 1.00 82.38 98 ASP A O 1
ATOM 787 N N . LEU A 1 99 ? 10.213 4.675 -10.922 1.00 77.62 99 LEU A N 1
ATOM 788 C CA . LEU A 1 99 ? 9.707 5.751 -11.781 1.00 77.62 99 LEU A CA 1
ATOM 789 C C . LEU A 1 99 ? 10.678 6.940 -11.888 1.00 77.62 99 LEU A C 1
ATOM 791 O O . LEU A 1 99 ? 10.800 7.548 -12.953 1.00 77.62 99 LEU A O 1
ATOM 795 N N . GLU A 1 100 ? 11.357 7.297 -10.798 1.00 79.50 100 GLU A N 1
ATOM 796 C CA . GLU A 1 100 ? 12.370 8.356 -10.796 1.00 79.50 100 GLU A CA 1
ATOM 797 C C . GLU A 1 100 ? 13.638 7.938 -11.546 1.00 79.50 100 GLU A C 1
ATOM 799 O O . GLU A 1 100 ? 14.202 8.758 -12.271 1.00 79.50 100 GLU A O 1
ATOM 804 N N . SER A 1 101 ? 14.042 6.666 -11.457 1.00 78.44 101 SER A N 1
ATOM 805 C CA . SER A 1 101 ? 15.204 6.128 -12.181 1.00 78.44 101 SER A CA 1
ATOM 806 C C . SER A 1 101 ? 15.032 6.163 -13.705 1.00 78.44 101 SER A C 1
ATOM 808 O O . SER A 1 101 ? 16.006 6.311 -14.441 1.00 78.44 101 SER A O 1
ATOM 810 N N . LEU A 1 102 ? 13.784 6.103 -14.180 1.00 69.25 102 LEU A N 1
ATOM 811 C CA . LEU A 1 102 ? 13.432 6.217 -15.595 1.00 69.25 102 LEU A CA 1
ATOM 812 C C . LEU A 1 102 ? 13.514 7.645 -16.142 1.00 69.25 102 LEU A C 1
ATOM 814 O O . LEU A 1 102 ? 13.479 7.839 -17.360 1.00 69.25 102 LEU A O 1
ATOM 818 N N . ARG A 1 103 ? 13.566 8.665 -15.278 1.00 70.38 103 ARG A N 1
ATOM 819 C CA . ARG A 1 103 ? 13.661 10.054 -15.726 1.00 70.38 103 ARG A CA 1
ATOM 820 C C . ARG A 1 103 ? 15.121 10.353 -16.094 1.00 70.38 103 ARG A C 1
ATOM 822 O O . ARG A 1 103 ? 15.979 10.308 -15.214 1.00 70.38 103 ARG A O 1
ATOM 829 N N . PRO A 1 104 ? 15.430 10.713 -17.355 1.00 61.16 104 PRO A N 1
ATOM 830 C CA . PRO A 1 104 ? 16.802 11.012 -17.746 1.00 61.16 104 PRO A CA 1
ATOM 831 C C . PRO A 1 104 ? 17.357 12.190 -16.924 1.00 61.16 104 PRO A C 1
ATOM 833 O O . PRO A 1 104 ? 16.634 13.172 -16.700 1.00 61.16 104 PRO A O 1
ATOM 836 N N . PRO A 1 105 ? 18.630 12.133 -16.486 1.00 48.06 105 PRO A N 1
ATOM 837 C CA . PRO A 1 105 ? 19.247 13.210 -15.723 1.00 48.06 105 PRO A CA 1
ATOM 838 C C . PRO A 1 105 ? 19.303 14.471 -16.594 1.00 48.06 105 PRO A C 1
ATOM 840 O O . PRO A 1 105 ? 19.994 14.515 -17.607 1.00 48.06 105 PRO A O 1
ATOM 843 N N . GLY A 1 106 ? 18.526 15.490 -16.221 1.00 51.88 106 GLY A N 1
ATOM 844 C CA . GLY A 1 106 ? 18.430 16.747 -16.972 1.00 51.88 106 GLY A CA 1
ATOM 845 C C . GLY A 1 106 ? 17.332 16.799 -18.040 1.00 51.88 106 GLY A C 1
ATOM 846 O O . GLY A 1 106 ? 17.247 17.796 -18.754 1.00 51.88 106 GLY A O 1
ATOM 847 N N . GLY A 1 107 ? 16.462 15.787 -18.138 1.00 52.03 107 GLY A N 1
ATOM 848 C CA . GLY A 1 107 ? 15.257 15.873 -18.961 1.00 52.03 107 GLY A CA 1
ATOM 849 C C . GLY A 1 107 ? 14.313 16.941 -18.414 1.00 52.03 107 GLY A C 1
ATOM 850 O O . GLY A 1 107 ? 13.620 16.713 -17.420 1.00 52.03 107 GLY A O 1
ATOM 851 N N . THR A 1 108 ? 14.279 18.117 -19.041 1.00 45.44 108 THR A N 1
ATOM 852 C CA . THR A 1 108 ? 13.230 19.097 -18.773 1.00 45.44 108 THR A CA 1
ATOM 853 C C . THR A 1 108 ? 11.901 18.468 -19.171 1.00 45.44 108 THR A C 1
ATOM 855 O O . THR A 1 108 ? 11.721 18.012 -20.298 1.00 45.44 108 THR A O 1
ATOM 858 N N . ALA A 1 109 ? 10.951 18.437 -18.237 1.00 50.38 109 ALA A N 1
ATOM 859 C CA . ALA A 1 109 ? 9.555 18.102 -18.499 1.00 50.38 109 ALA A CA 1
ATOM 860 C C . ALA A 1 109 ? 8.883 19.219 -19.328 1.00 50.38 109 ALA A C 1
ATOM 862 O O . ALA A 1 109 ? 7.879 19.797 -18.927 1.00 50.38 109 ALA A O 1
ATOM 863 N N . GLN A 1 110 ? 9.484 19.600 -20.456 1.00 43.56 110 GLN A N 1
ATOM 864 C CA . GLN A 1 110 ? 8.916 20.527 -21.427 1.00 43.56 110 GLN A CA 1
ATOM 865 C C . GLN A 1 110 ? 8.095 19.718 -22.426 1.00 43.56 110 GLN A C 1
ATOM 867 O O . GLN A 1 110 ? 8.487 19.472 -23.561 1.00 43.56 110 GLN A O 1
ATOM 872 N N . GLY A 1 111 ? 6.956 19.247 -21.944 1.00 52.59 111 GLY A N 1
ATOM 873 C CA . GLY A 1 111 ? 5.980 18.495 -22.710 1.00 52.59 111 GLY A CA 1
ATOM 874 C C . GLY A 1 111 ? 4.991 17.869 -21.747 1.00 52.59 111 GLY A C 1
ATOM 875 O O . GLY A 1 111 ? 5.404 17.298 -20.735 1.00 52.59 111 GLY A O 1
ATOM 876 N N . ASP A 1 112 ? 3.699 18.006 -22.043 1.00 55.97 112 ASP A N 1
ATOM 877 C CA . ASP A 1 112 ? 2.671 17.277 -21.307 1.00 55.97 112 ASP A CA 1
ATOM 878 C C . ASP A 1 112 ? 3.028 15.784 -21.323 1.00 55.97 112 ASP A C 1
ATOM 880 O O . ASP A 1 112 ? 3.362 15.248 -22.390 1.00 55.97 112 ASP A O 1
ATOM 884 N N . PRO A 1 113 ? 3.009 15.098 -20.166 1.00 64.50 113 PRO A N 1
ATOM 885 C CA . PRO A 1 113 ? 3.257 13.670 -20.146 1.00 64.50 113 PRO A CA 1
ATOM 886 C C . PRO A 1 113 ? 2.231 12.980 -21.059 1.00 64.50 113 PRO A C 1
ATOM 888 O O . PRO A 1 113 ? 1.058 13.368 -21.059 1.00 64.50 113 PRO A O 1
ATOM 891 N N . PRO A 1 114 ? 2.635 11.960 -21.837 1.00 68.38 114 PRO A N 1
ATOM 892 C CA . PRO A 1 114 ? 1.698 11.194 -22.648 1.00 68.38 114 PRO A CA 1
ATOM 893 C C . PRO A 1 114 ? 0.528 10.702 -21.784 1.00 68.38 114 PRO A C 1
ATOM 895 O O . PRO A 1 114 ? 0.727 10.331 -20.626 1.00 68.38 114 PRO A O 1
ATOM 898 N N . ALA A 1 115 ? -0.686 10.702 -22.347 1.00 73.81 115 ALA A N 1
ATOM 899 C CA . ALA A 1 115 ? -1.931 10.428 -21.617 1.00 73.81 115 ALA A CA 1
ATOM 900 C C . ALA A 1 115 ? -1.872 9.218 -20.651 1.00 73.81 115 ALA A C 1
ATOM 902 O O . ALA A 1 115 ? -2.282 9.391 -19.504 1.00 73.81 115 ALA A O 1
ATOM 903 N N . PRO A 1 116 ? -1.261 8.065 -21.006 1.00 70.88 116 PRO A N 1
ATOM 904 C CA . PRO A 1 116 ? -1.141 6.923 -20.095 1.00 70.88 116 PRO A CA 1
ATOM 905 C C . PRO A 1 116 ? -0.389 7.235 -18.793 1.00 70.88 116 PRO A C 1
ATOM 907 O O . PRO A 1 116 ? -0.744 6.731 -17.733 1.00 70.88 116 PRO A O 1
ATOM 910 N N . LEU A 1 117 ? 0.632 8.099 -18.842 1.00 73.56 117 LEU A N 1
ATOM 911 C CA . LEU A 1 117 ? 1.387 8.509 -17.654 1.00 73.56 117 LEU A CA 1
ATOM 912 C C . LEU A 1 117 ? 0.616 9.508 -16.795 1.00 73.56 117 LEU A C 1
ATOM 914 O O . LEU A 1 117 ? 0.841 9.577 -15.588 1.00 73.56 117 LEU A O 1
ATOM 918 N N . ARG A 1 118 ? -0.262 10.314 -17.400 1.00 77.81 118 ARG A N 1
ATOM 919 C CA . ARG A 1 118 ? -1.147 11.209 -16.650 1.00 77.81 118 ARG A CA 1
ATOM 920 C C . ARG A 1 118 ? -2.192 10.399 -15.891 1.00 77.81 118 ARG A C 1
ATOM 922 O O . ARG A 1 118 ? -2.389 10.645 -14.705 1.00 77.81 118 ARG A O 1
ATOM 929 N N . ASP A 1 119 ? -2.798 9.423 -16.556 1.00 83.06 119 ASP A N 1
ATOM 930 C CA . ASP A 1 119 ? -3.797 8.544 -15.951 1.00 83.06 119 ASP A CA 1
ATOM 931 C C . ASP A 1 119 ? -3.161 7.692 -14.839 1.00 83.06 119 ASP A C 1
ATOM 933 O O . ASP A 1 119 ? -3.707 7.606 -13.742 1.00 83.06 119 ASP A O 1
ATOM 937 N N . PHE A 1 120 ? -1.949 7.168 -15.068 1.00 83.62 120 PHE A N 1
ATOM 938 C CA . PHE A 1 120 ? -1.146 6.503 -14.036 1.00 83.62 120 PHE A CA 1
ATOM 939 C C . PHE A 1 120 ? -0.919 7.395 -12.810 1.00 83.62 120 PHE A C 1
ATOM 941 O O . PHE A 1 120 ? -1.139 6.954 -11.688 1.00 83.62 120 PHE A O 1
ATOM 948 N N . ARG A 1 121 ? -0.514 8.659 -13.006 1.00 83.00 121 ARG A N 1
ATOM 949 C CA . ARG A 1 121 ? -0.293 9.604 -11.896 1.00 83.00 121 ARG A CA 1
ATOM 950 C C . ARG A 1 121 ? -1.566 9.861 -11.099 1.00 83.00 121 ARG A C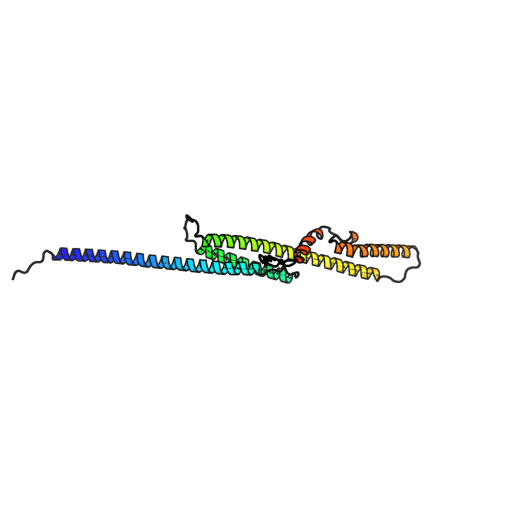 1
ATOM 952 O O . ARG A 1 121 ? -1.522 9.814 -9.883 1.00 83.00 121 ARG A O 1
ATOM 959 N N . GLN A 1 122 ? -2.698 10.075 -11.766 1.00 87.81 122 GLN A N 1
ATOM 960 C CA . GLN A 1 122 ? -3.966 10.294 -11.065 1.00 87.81 122 GLN A CA 1
ATOM 961 C C . GLN A 1 122 ? -4.390 9.080 -10.236 1.00 87.81 122 GLN A C 1
ATOM 963 O O . GLN A 1 122 ? -4.822 9.229 -9.094 1.00 87.81 122 GLN A O 1
ATOM 968 N N . ARG A 1 123 ? -4.265 7.878 -10.805 1.00 89.62 123 ARG A N 1
ATOM 969 C CA . ARG A 1 123 ? -4.548 6.621 -10.102 1.00 89.62 123 ARG A CA 1
ATOM 970 C C . ARG A 1 123 ? -3.610 6.414 -8.913 1.00 89.62 123 ARG A C 1
ATOM 972 O O . ARG A 1 123 ? -4.061 6.065 -7.829 1.00 89.62 123 ARG A O 1
ATOM 979 N N . TRP A 1 124 ? -2.328 6.714 -9.098 1.00 88.88 124 TRP A N 1
ATOM 980 C CA . TRP A 1 124 ? -1.324 6.690 -8.040 1.00 88.88 124 TRP A CA 1
ATOM 981 C C . TRP A 1 124 ? -1.661 7.637 -6.885 1.00 88.88 124 TRP A C 1
ATOM 983 O O . TRP A 1 124 ? -1.677 7.212 -5.734 1.00 88.88 124 TRP A O 1
ATOM 993 N N . ASP A 1 125 ? -1.957 8.903 -7.187 1.00 88.88 125 ASP A N 1
ATOM 994 C CA . ASP A 1 125 ? -2.283 9.914 -6.176 1.00 88.88 125 ASP A CA 1
ATOM 995 C C . ASP A 1 125 ? -3.527 9.493 -5.379 1.00 88.88 125 ASP A C 1
ATOM 997 O O . ASP A 1 125 ? -3.555 9.565 -4.150 1.00 88.88 125 ASP A O 1
ATOM 1001 N N . ARG A 1 126 ? -4.537 8.956 -6.074 1.00 90.25 126 ARG A N 1
ATOM 1002 C CA . ARG A 1 126 ? -5.735 8.405 -5.438 1.00 90.25 126 ARG A CA 1
ATOM 1003 C C . ARG A 1 126 ? -5.412 7.220 -4.527 1.00 90.25 126 ARG A C 1
ATOM 1005 O O . ARG A 1 126 ? -5.929 7.157 -3.414 1.00 90.25 126 ARG A O 1
ATOM 1012 N N . LEU A 1 127 ? -4.576 6.288 -4.981 1.00 89.69 127 LEU A N 1
ATOM 1013 C CA . LEU A 1 127 ? -4.149 5.148 -4.173 1.00 89.69 127 LEU A CA 1
ATOM 1014 C C . LEU A 1 127 ? -3.420 5.621 -2.904 1.00 89.69 127 LEU A C 1
ATOM 1016 O O . LEU A 1 127 ? -3.665 5.095 -1.821 1.00 89.69 127 LEU A O 1
ATOM 1020 N N . GLU A 1 128 ? -2.568 6.643 -3.011 1.00 88.50 128 GLU A N 1
ATOM 1021 C CA . GLU A 1 128 ? -1.868 7.236 -1.869 1.00 88.50 128 GLU A CA 1
ATOM 1022 C C . GLU A 1 128 ? -2.852 7.830 -0.844 1.00 88.50 128 GLU A C 1
ATOM 1024 O O . GLU A 1 128 ? -2.738 7.561 0.357 1.00 88.50 128 GLU A O 1
ATOM 1029 N N . GLU A 1 129 ? -3.874 8.557 -1.304 1.00 90.56 129 GLU A N 1
ATOM 1030 C CA . GLU A 1 129 ? -4.952 9.064 -0.446 1.00 90.56 129 GLU A CA 1
ATOM 1031 C C . GLU A 1 129 ? -5.752 7.932 0.225 1.00 90.56 129 GLU A C 1
ATOM 1033 O O . GLU A 1 129 ? -6.033 7.992 1.428 1.00 90.56 129 GLU A O 1
ATOM 1038 N N . GLU A 1 130 ? -6.096 6.878 -0.521 1.00 88.25 130 GLU A N 1
ATOM 1039 C CA . GLU A 1 130 ? -6.835 5.720 -0.009 1.00 88.25 130 GLU A CA 1
ATOM 1040 C C . GLU A 1 130 ? -6.034 4.965 1.066 1.00 88.25 130 GLU A C 1
ATOM 1042 O O . GLU A 1 130 ? -6.583 4.639 2.123 1.00 88.25 130 GLU A O 1
ATOM 1047 N N . ILE A 1 131 ? -4.724 4.775 0.870 1.00 88.38 131 ILE A N 1
ATOM 1048 C CA . ILE A 1 131 ? -3.810 4.190 1.867 1.00 88.38 131 ILE A CA 1
ATOM 1049 C C . ILE A 1 131 ? -3.797 5.023 3.152 1.00 88.38 131 ILE A C 1
ATOM 1051 O O . ILE A 1 131 ? -3.875 4.475 4.256 1.00 88.38 131 ILE A O 1
ATOM 1055 N N . VAL A 1 132 ? -3.682 6.349 3.035 1.00 89.44 132 VAL A N 1
ATOM 1056 C CA . VAL A 1 132 ? -3.654 7.246 4.199 1.00 89.44 132 VAL A CA 1
ATOM 1057 C C . VAL A 1 132 ? -4.987 7.195 4.939 1.00 89.44 132 VAL A C 1
ATOM 1059 O O . VAL A 1 132 ? -5.004 7.037 6.161 1.00 89.44 132 VAL A O 1
ATOM 1062 N N . SER A 1 133 ? -6.107 7.277 4.222 1.00 88.62 133 SER A N 1
ATOM 1063 C CA . SER A 1 133 ? -7.447 7.164 4.806 1.00 88.62 133 SER A CA 1
ATOM 1064 C C . SER A 1 133 ? -7.629 5.832 5.537 1.00 88.62 133 SER A C 1
ATOM 1066 O O . SER A 1 133 ? -8.098 5.798 6.679 1.00 88.62 133 SER A O 1
ATOM 1068 N N . ARG A 1 134 ? -7.181 4.730 4.924 1.00 85.75 134 ARG A N 1
ATOM 1069 C CA . ARG A 1 134 ? -7.240 3.392 5.513 1.00 85.75 134 ARG A CA 1
ATOM 1070 C C . ARG A 1 134 ? -6.413 3.286 6.788 1.00 85.75 134 ARG A C 1
ATOM 1072 O O . ARG A 1 134 ? -6.906 2.744 7.775 1.00 85.75 134 ARG A O 1
ATOM 1079 N N . GLN A 1 135 ? -5.201 3.839 6.802 1.00 88.38 135 GLN A N 1
ATOM 1080 C CA . GLN A 1 135 ? -4.361 3.863 7.999 1.00 88.38 135 GLN A CA 1
ATOM 1081 C C . GLN A 1 135 ? -5.083 4.525 9.176 1.00 88.38 135 GLN A C 1
ATOM 1083 O O . GLN A 1 135 ? -5.169 3.936 10.251 1.00 88.38 135 GLN A O 1
ATOM 1088 N N . HIS A 1 136 ? -5.646 5.716 8.957 1.00 88.31 136 HIS A N 1
ATOM 1089 C CA . HIS A 1 136 ? -6.358 6.450 10.003 1.00 88.31 136 HIS A CA 1
ATOM 1090 C C . HIS A 1 136 ? -7.557 5.658 10.539 1.00 88.31 136 HIS A C 1
ATOM 1092 O O . HIS A 1 136 ? -7.812 5.662 11.742 1.00 88.31 136 HIS A O 1
ATOM 1098 N N . GLN A 1 137 ? -8.282 4.946 9.670 1.00 85.62 137 GLN A N 1
ATOM 1099 C CA . GLN A 1 137 ? -9.399 4.092 10.083 1.00 85.62 137 GLN A CA 1
ATOM 1100 C C . GLN A 1 137 ? -8.939 2.920 10.961 1.00 85.62 137 GLN A C 1
ATOM 1102 O O . GLN A 1 137 ? -9.569 2.646 11.982 1.00 85.62 137 GLN A O 1
ATOM 1107 N N . LEU A 1 138 ? -7.842 2.247 10.597 1.00 84.94 138 LEU A N 1
ATOM 1108 C CA . LEU A 1 138 ? -7.290 1.132 11.376 1.00 84.94 138 LEU A CA 1
ATOM 1109 C C . LEU A 1 138 ? -6.751 1.604 12.734 1.00 84.94 138 LEU A C 1
ATOM 1111 O O . LEU A 1 138 ? -7.021 0.980 13.758 1.00 84.94 138 LEU A O 1
ATOM 1115 N N . GLU A 1 139 ? -6.047 2.736 12.773 1.00 86.75 139 GLU A N 1
ATOM 1116 C CA . GLU A 1 139 ? -5.541 3.329 14.017 1.00 86.75 139 GLU A CA 1
ATOM 1117 C C . GLU A 1 139 ? -6.684 3.773 14.943 1.00 86.75 139 GLU A C 1
ATOM 1119 O O . GLU A 1 139 ? -6.655 3.497 16.145 1.00 86.75 139 GLU A O 1
ATOM 1124 N N . ALA A 1 140 ? -7.738 4.384 14.390 1.00 83.31 140 ALA A N 1
ATOM 1125 C CA . ALA A 1 140 ? -8.938 4.735 15.146 1.00 83.31 140 ALA A CA 1
ATOM 1126 C C . ALA A 1 140 ? -9.668 3.492 15.683 1.00 83.31 140 ALA A C 1
ATOM 1128 O O . ALA A 1 140 ? -10.136 3.493 16.825 1.00 83.31 140 ALA A O 1
ATOM 1129 N N . ALA A 1 141 ? -9.741 2.419 14.889 1.00 80.44 141 ALA A N 1
ATOM 1130 C CA . ALA A 1 141 ? -10.338 1.157 15.308 1.00 80.44 141 ALA A CA 1
ATOM 1131 C C . ALA A 1 141 ? -9.547 0.496 16.447 1.00 80.44 141 ALA A C 1
ATOM 1133 O O . ALA A 1 141 ? -10.152 0.087 17.436 1.00 80.44 141 ALA A O 1
ATOM 1134 N N . LEU A 1 142 ? -8.210 0.457 16.364 1.00 83.19 142 LEU A N 1
ATOM 1135 C CA . LEU A 1 142 ? -7.350 -0.046 17.445 1.00 83.19 142 LEU A CA 1
ATOM 1136 C C . LEU A 1 142 ? -7.543 0.736 18.737 1.00 83.19 142 LEU A C 1
ATOM 1138 O O . LEU A 1 142 ? -7.700 0.143 19.805 1.00 83.19 142 LEU A O 1
ATOM 1142 N N . LEU A 1 143 ? -7.563 2.066 18.638 1.00 83.81 143 LEU A N 1
ATOM 1143 C CA . LEU A 1 143 ? -7.776 2.923 19.794 1.00 83.81 143 LEU A CA 1
ATOM 1144 C C . LEU A 1 143 ? -9.128 2.624 20.453 1.00 83.81 143 LEU A C 1
ATOM 1146 O O . LEU A 1 143 ? -9.204 2.459 21.669 1.00 83.81 143 LEU A O 1
ATOM 1150 N N . GLY A 1 144 ? -10.191 2.508 19.657 1.00 76.56 144 GLY A N 1
ATOM 1151 C CA . GLY A 1 144 ? -11.518 2.201 20.175 1.00 76.56 144 GLY A CA 1
ATOM 1152 C C . GLY A 1 144 ? -11.663 0.793 20.747 1.00 76.56 144 GLY A C 1
ATOM 1153 O O . GLY A 1 144 ? -12.349 0.623 21.753 1.00 76.56 144 GLY A O 1
ATOM 1154 N N . LEU A 1 145 ? -10.996 -0.207 20.161 1.00 80.44 145 LEU A N 1
ATOM 1155 C CA . LEU A 1 145 ? -10.939 -1.562 20.715 1.00 80.44 145 LEU A CA 1
ATOM 1156 C C . LEU A 1 145 ? -10.243 -1.569 22.080 1.00 80.44 145 LEU A C 1
ATOM 1158 O O . LEU A 1 145 ? -10.775 -2.151 23.022 1.00 80.44 145 LEU A O 1
ATOM 1162 N N . GLY A 1 146 ? -9.119 -0.860 22.222 1.00 78.12 146 GLY A N 1
ATOM 1163 C CA . GLY A 1 146 ? -8.432 -0.716 23.509 1.00 78.12 146 GLY A CA 1
ATOM 1164 C C . GLY A 1 146 ? -9.290 -0.007 24.563 1.00 78.12 146 GLY A C 1
ATOM 1165 O O . GLY A 1 146 ? -9.388 -0.461 25.702 1.00 78.12 146 GLY A O 1
ATOM 1166 N N . GLN A 1 147 ? -9.993 1.063 24.179 1.00 74.56 147 GLN A N 1
ATOM 1167 C CA . GLN A 1 147 ? -10.938 1.745 25.072 1.00 74.56 147 GLN A CA 1
ATOM 1168 C C . GLN A 1 147 ? -12.080 0.818 25.499 1.00 74.56 147 GLN A C 1
ATOM 1170 O O . GLN A 1 147 ? -12.438 0.785 26.674 1.00 74.56 147 GLN A O 1
ATOM 1175 N N . PHE A 1 148 ? -12.637 0.037 24.571 1.00 72.69 148 PHE A N 1
ATOM 1176 C CA . PHE A 1 148 ? -13.688 -0.927 24.877 1.00 72.69 148 PHE A CA 1
ATOM 1177 C C . PHE A 1 148 ? -13.211 -2.024 25.838 1.00 72.69 148 PHE A C 1
ATOM 1179 O O . PHE A 1 148 ? -13.932 -2.349 26.780 1.00 72.69 148 PHE A O 1
ATOM 1186 N N . GLN A 1 149 ? -12.000 -2.555 25.640 1.00 76.44 149 GLN A N 1
ATOM 1187 C CA . GLN A 1 149 ? -11.393 -3.536 26.545 1.00 76.44 149 GLN A CA 1
ATOM 1188 C C . GLN A 1 149 ? -11.256 -2.974 27.963 1.00 76.44 149 GLN A C 1
ATOM 1190 O O . GLN A 1 149 ? -11.716 -3.603 28.912 1.00 76.44 149 GLN A O 1
ATOM 1195 N N . HIS A 1 150 ? -10.737 -1.753 28.104 1.00 73.44 150 HIS A N 1
ATOM 1196 C CA . HIS A 1 150 ? -10.615 -1.103 29.408 1.00 73.44 150 HIS A CA 1
ATOM 1197 C C . HIS A 1 150 ? -11.975 -0.919 30.103 1.00 73.44 150 HIS A C 1
ATOM 1199 O O . HIS A 1 150 ? -12.128 -1.241 31.278 1.00 73.44 150 HIS A O 1
ATOM 1205 N N . GLN A 1 151 ? -13.000 -0.475 29.366 1.00 65.94 151 GLN A N 1
ATOM 1206 C CA . GLN A 1 151 ? -14.361 -0.342 29.903 1.00 65.94 151 GLN A CA 1
ATOM 1207 C C . GLN A 1 151 ? -14.953 -1.690 30.345 1.00 65.94 151 GLN A C 1
ATOM 1209 O O . GLN A 1 151 ? -15.652 -1.767 31.358 1.00 65.94 151 GLN A O 1
ATOM 1214 N N . LEU A 1 152 ? -14.680 -2.762 29.596 1.00 71.81 152 LEU A N 1
ATOM 1215 C CA . LEU A 1 152 ? -15.105 -4.110 29.962 1.00 71.81 152 LEU A CA 1
ATOM 1216 C C . LEU A 1 152 ? -14.430 -4.562 31.266 1.00 71.81 152 LEU A C 1
ATOM 1218 O O . LEU A 1 152 ? -15.104 -5.092 32.148 1.00 71.81 152 LEU A O 1
ATOM 1222 N N . GLU A 1 153 ? -13.126 -4.325 31.412 1.00 75.75 153 GLU A N 1
ATOM 1223 C CA . GLU A 1 153 ? -12.373 -4.641 32.630 1.00 75.75 153 GLU A CA 1
ATOM 1224 C C . GLU A 1 153 ? -12.898 -3.876 33.848 1.00 75.75 153 GLU A C 1
ATOM 1226 O O . GLU A 1 153 ? -13.099 -4.478 34.904 1.00 75.75 153 GLU A O 1
ATOM 1231 N N . GLU A 1 154 ? -13.179 -2.578 33.713 1.00 72.25 154 GLU A N 1
ATOM 1232 C CA . GLU A 1 154 ? -13.768 -1.765 34.784 1.00 72.25 154 GLU A CA 1
ATOM 1233 C C . GLU A 1 154 ? -15.135 -2.308 35.222 1.00 72.25 154 GLU A C 1
ATOM 1235 O O . GLU A 1 154 ? -15.409 -2.430 36.423 1.00 72.25 154 GLU A O 1
ATOM 1240 N N . LEU A 1 155 ? -15.982 -2.686 34.258 1.00 71.31 155 LEU A N 1
ATOM 1241 C CA . LEU A 1 155 ? -17.289 -3.278 34.531 1.00 71.31 155 LEU A CA 1
ATOM 1242 C C . LEU A 1 155 ? -17.157 -4.633 35.239 1.00 71.31 155 LEU A C 1
ATOM 1244 O O . LEU A 1 155 ? -17.874 -4.887 36.208 1.00 71.31 155 LEU A O 1
ATOM 1248 N N . LEU A 1 156 ? -16.236 -5.492 34.795 1.00 75.94 156 LEU A N 1
ATOM 1249 C CA . LEU A 1 156 ? -15.969 -6.786 35.427 1.00 75.94 156 LEU A CA 1
ATOM 1250 C C . LEU A 1 156 ? -15.455 -6.616 36.862 1.00 75.94 156 LEU A C 1
ATOM 1252 O O . LEU A 1 156 ? -15.967 -7.266 37.774 1.00 75.94 156 LEU A O 1
ATOM 1256 N N . GLN A 1 157 ? -14.514 -5.698 37.091 1.00 76.31 157 GLN A N 1
ATOM 1257 C CA . GLN A 1 157 ? -14.014 -5.374 38.431 1.00 76.31 157 GLN A CA 1
ATOM 1258 C C . GLN A 1 157 ? -15.115 -4.802 39.328 1.00 76.31 157 GLN A C 1
ATOM 1260 O O . GLN A 1 157 ? -15.161 -5.071 40.530 1.00 76.31 157 GLN A O 1
ATOM 1265 N N . TRP A 1 158 ? -16.018 -3.988 38.778 1.00 79.69 158 TRP A N 1
ATOM 1266 C CA . TRP A 1 158 ? -17.177 -3.506 39.521 1.00 79.69 158 TRP A CA 1
ATOM 1267 C C . TRP A 1 158 ? -18.141 -4.639 39.886 1.00 79.69 158 TRP A C 1
ATOM 1269 O O . TRP A 1 158 ? -18.583 -4.707 41.036 1.00 79.69 158 TRP A O 1
ATOM 1279 N N . LEU A 1 159 ? -18.442 -5.541 38.947 1.00 73.75 159 LEU A N 1
ATOM 1280 C CA . LEU A 1 159 ? -19.296 -6.704 39.191 1.00 73.75 159 LEU A CA 1
ATOM 1281 C C . LEU A 1 159 ? -18.708 -7.609 40.277 1.00 73.75 159 LEU A C 1
ATOM 1283 O O . LEU A 1 159 ? -19.440 -8.016 41.177 1.00 73.75 159 LEU A O 1
ATOM 1287 N N . GLN A 1 160 ? -17.399 -7.865 40.241 1.00 78.00 160 GLN A N 1
ATOM 1288 C CA . GLN A 1 160 ? -16.698 -8.640 41.268 1.00 78.00 160 GLN A CA 1
ATOM 1289 C C . GLN A 1 160 ? -16.797 -7.977 42.645 1.00 78.00 160 GLN A C 1
ATOM 1291 O O . GLN A 1 160 ? -17.320 -8.590 43.573 1.00 78.00 160 GLN A O 1
ATOM 1296 N N . ARG A 1 161 ? -16.412 -6.697 42.767 1.00 75.25 161 ARG A N 1
ATOM 1297 C CA . ARG A 1 161 ? -16.510 -5.940 44.031 1.00 75.25 161 ARG A CA 1
ATOM 1298 C C . ARG A 1 161 ? -17.935 -5.898 44.577 1.00 75.25 161 ARG A C 1
ATOM 1300 O O . ARG A 1 161 ? -18.149 -6.016 45.780 1.00 75.25 161 ARG A O 1
ATOM 1307 N N . THR A 1 162 ? -18.920 -5.710 43.703 1.00 71.75 162 THR A N 1
ATOM 1308 C CA . THR A 1 162 ? -20.334 -5.681 44.099 1.00 71.75 162 THR A CA 1
ATOM 1309 C C . THR A 1 162 ? -20.798 -7.064 44.545 1.00 71.75 162 THR A C 1
ATOM 1311 O O . THR A 1 162 ? -21.492 -7.169 45.551 1.00 71.75 162 THR A O 1
ATOM 1314 N N . GLY A 1 163 ? -20.371 -8.128 43.861 1.00 75.19 163 GLY A N 1
ATOM 1315 C CA . GLY A 1 163 ? -20.609 -9.510 44.271 1.00 75.19 163 GLY A CA 1
ATOM 1316 C C . GLY A 1 163 ? -20.046 -9.810 45.661 1.00 75.19 163 GLY A C 1
ATOM 1317 O O . GLY A 1 163 ? -20.773 -10.315 46.510 1.00 75.19 163 GLY A O 1
ATOM 1318 N N . GLU A 1 164 ? -18.799 -9.426 45.933 1.00 77.44 164 GLU A N 1
ATOM 1319 C CA . GLU A 1 164 ? -18.163 -9.585 47.249 1.00 77.44 164 GLU A CA 1
ATOM 1320 C C . GLU A 1 164 ? -18.894 -8.798 48.346 1.00 77.44 164 GLU A C 1
ATOM 1322 O O . GLU A 1 164 ? -19.158 -9.323 49.428 1.00 77.44 164 GLU A O 1
ATOM 1327 N N . GLN A 1 165 ? -19.283 -7.549 48.067 1.00 67.25 165 GLN A N 1
ATOM 1328 C CA . GLN A 1 165 ? -20.025 -6.718 49.019 1.00 67.25 165 GLN A CA 1
ATOM 1329 C C . GLN A 1 165 ? -21.437 -7.238 49.307 1.00 67.25 165 GLN A C 1
ATOM 1331 O O . GLN A 1 165 ? -21.952 -6.982 50.390 1.00 67.25 165 GLN A O 1
ATOM 1336 N N . LEU A 1 166 ? -22.064 -7.934 48.355 1.00 68.12 166 LEU A N 1
ATOM 1337 C CA . LEU A 1 166 ? -23.346 -8.615 48.555 1.00 68.12 166 LEU A CA 1
ATOM 1338 C C . LEU A 1 166 ? -23.184 -9.949 49.304 1.00 68.12 166 LEU A C 1
ATOM 1340 O O . LEU A 1 166 ? -24.149 -10.434 49.890 1.00 68.12 166 LEU A O 1
ATOM 1344 N N . GLN A 1 167 ? -21.989 -10.548 49.284 1.00 73.44 167 GLN A N 1
ATOM 1345 C CA . GLN A 1 167 ? -21.693 -11.813 49.962 1.00 73.44 167 GLN A CA 1
ATOM 1346 C C . GLN A 1 167 ? -21.247 -11.651 51.427 1.00 73.44 167 GLN A C 1
ATOM 1348 O O . GLN A 1 167 ? -21.306 -12.628 52.174 1.00 73.44 167 GLN A O 1
ATOM 1353 N N . GLY A 1 168 ? -20.832 -10.461 51.878 1.00 60.22 168 GLY A N 1
ATOM 1354 C CA . GLY A 1 168 ? -20.416 -10.230 53.271 1.00 60.22 168 GLY A CA 1
ATOM 1355 C C . GLY A 1 168 ? -21.268 -9.190 54.018 1.00 60.22 168 GLY A C 1
ATOM 1356 O O . GLY A 1 168 ? -21.509 -8.133 53.438 1.00 60.22 168 GLY A O 1
ATOM 1357 N N . PRO A 1 169 ? -21.636 -9.363 55.314 1.00 54.09 169 PRO A N 1
ATOM 1358 C CA . PRO A 1 169 ? -21.572 -10.536 56.202 1.00 54.09 169 PRO A CA 1
ATOM 1359 C C . PRO A 1 169 ? -22.950 -11.008 56.748 1.00 54.09 169 PRO A C 1
ATOM 1361 O O . PRO A 1 169 ? -23.890 -10.232 56.895 1.00 54.09 169 PRO A O 1
ATOM 1364 N N . ALA A 1 170 ? -23.034 -12.274 57.177 1.00 57.56 170 ALA A N 1
ATOM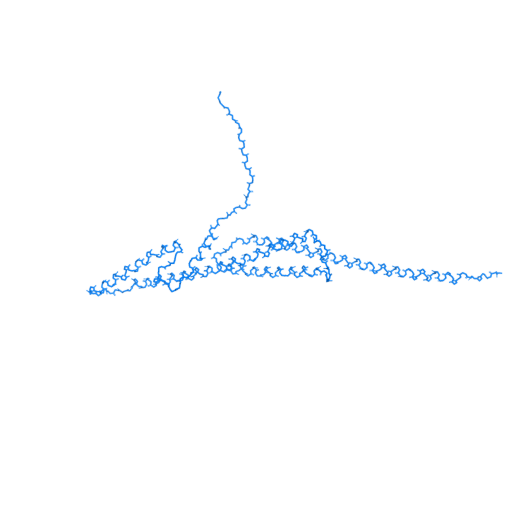 1365 C CA . ALA A 1 170 ? -23.974 -12.722 58.220 1.00 57.56 170 ALA A CA 1
ATOM 1366 C C . ALA A 1 170 ? -23.254 -12.704 59.590 1.00 57.56 170 ALA A C 1
ATOM 1368 O O . ALA A 1 170 ? -22.042 -12.927 59.595 1.00 57.56 170 ALA A O 1
ATOM 1369 N N . PRO A 1 171 ? -23.909 -12.514 60.758 1.00 56.50 171 PRO A N 1
ATOM 1370 C CA . PRO A 1 171 ? -25.306 -12.189 61.044 1.00 56.50 171 PRO A CA 1
ATOM 1371 C C . PRO A 1 171 ? -25.514 -10.691 61.340 1.00 56.50 171 PRO A C 1
ATOM 1373 O O . PRO A 1 171 ? -24.624 -10.007 61.847 1.00 56.50 171 PRO A O 1
ATOM 1376 N N . LEU A 1 172 ? -26.725 -10.193 61.077 1.00 57.69 172 LEU A N 1
ATOM 1377 C CA . LEU A 1 172 ? -27.174 -8.877 61.537 1.00 57.69 172 LEU A CA 1
ATOM 1378 C C . LEU A 1 172 ? -26.964 -8.776 63.054 1.00 57.69 172 LEU A C 1
ATOM 1380 O O . LEU A 1 172 ? -27.477 -9.606 63.810 1.00 57.69 172 LEU A O 1
ATOM 1384 N N . ARG A 1 173 ? -26.224 -7.764 63.515 1.00 60.28 173 ARG A N 1
ATOM 1385 C CA . ARG A 1 173 ? -26.273 -7.405 64.934 1.00 60.28 173 ARG A CA 1
ATOM 1386 C C . ARG A 1 173 ? -27.685 -6.882 65.234 1.00 60.28 173 ARG A C 1
ATOM 1388 O O . ARG A 1 173 ? -28.229 -6.141 64.418 1.00 60.28 173 ARG A O 1
ATOM 1395 N N . PRO A 1 174 ? -28.295 -7.246 66.374 1.00 66.00 174 PRO A N 1
ATOM 1396 C CA . PRO A 1 174 ? -29.672 -6.866 66.695 1.00 66.00 174 PRO A CA 1
ATOM 1397 C C . PRO A 1 174 ? -29.852 -5.374 67.035 1.00 66.00 174 PRO A C 1
ATOM 1399 O O . PRO A 1 174 ? -30.917 -4.984 67.508 1.00 66.00 174 PRO A O 1
ATOM 1402 N N . ASP A 1 175 ? -28.841 -4.526 66.829 1.00 76.56 175 ASP A N 1
ATOM 1403 C CA . ASP A 1 175 ? -28.980 -3.089 67.010 1.00 76.56 175 ASP A CA 1
ATOM 1404 C C . ASP A 1 175 ? -29.604 -2.427 65.769 1.00 76.56 175 ASP A C 1
ATOM 1406 O O . ASP A 1 175 ? -29.227 -2.673 64.620 1.00 76.56 175 ASP A O 1
ATOM 1410 N N . LEU A 1 176 ? -30.595 -1.569 66.023 1.00 73.12 176 LEU A N 1
ATOM 1411 C CA . LEU A 1 176 ? -31.385 -0.874 65.004 1.00 73.12 176 LEU A CA 1
ATOM 1412 C C . LEU A 1 176 ? -30.508 -0.049 64.049 1.00 73.12 176 LEU A C 1
ATOM 1414 O O . LEU A 1 176 ? -30.754 -0.029 62.847 1.00 73.12 176 LEU A O 1
ATOM 1418 N N . GLN A 1 177 ? -29.458 0.583 64.578 1.00 73.62 177 GLN A N 1
ATOM 1419 C CA . GLN A 1 177 ? -28.540 1.425 63.810 1.00 73.62 177 GLN A CA 1
ATOM 1420 C C . GLN A 1 177 ? -27.749 0.614 62.774 1.00 73.62 177 GLN A C 1
ATOM 1422 O O . GLN A 1 177 ? -27.674 1.017 61.615 1.00 73.62 177 GLN A O 1
ATOM 1427 N N . SER A 1 178 ? -27.228 -0.563 63.135 1.00 71.25 178 SER A N 1
ATOM 1428 C CA . SER A 1 178 ? -26.549 -1.447 62.177 1.00 71.25 178 SER A CA 1
ATOM 1429 C C . SER A 1 178 ? -27.493 -1.943 61.081 1.00 71.25 178 SER A C 1
ATOM 1431 O O . SER A 1 178 ? -27.101 -1.995 59.915 1.00 71.25 178 SER A O 1
ATOM 1433 N N . CYS A 1 179 ? -28.751 -2.249 61.420 1.00 71.44 179 CYS A N 1
ATOM 1434 C CA . CYS A 1 179 ? -29.753 -2.658 60.432 1.00 71.44 179 CYS A CA 1
ATOM 1435 C C . CYS A 1 179 ? -30.117 -1.520 59.459 1.00 71.44 179 CYS A C 1
ATOM 1437 O O . CYS A 1 179 ? -30.246 -1.757 58.257 1.00 71.44 179 CYS A O 1
ATOM 1439 N N . GLU A 1 180 ? -30.256 -0.282 59.945 1.00 74.81 180 GLU A N 1
ATOM 1440 C CA . GLU A 1 180 ? -30.531 0.896 59.108 1.00 74.81 180 GLU A CA 1
ATOM 1441 C C . GLU A 1 180 ? -29.376 1.203 58.147 1.00 74.81 180 GLU A C 1
ATOM 1443 O O . GLU A 1 180 ? -29.609 1.475 56.964 1.00 74.81 180 GLU A O 1
ATOM 1448 N N . ILE A 1 181 ? -28.135 1.109 58.633 1.00 75.88 181 ILE A N 1
ATOM 1449 C CA . ILE A 1 181 ? -26.924 1.339 57.837 1.00 75.88 181 ILE A CA 1
ATOM 1450 C C . ILE A 1 181 ? -26.799 0.290 56.726 1.00 75.88 181 ILE A C 1
ATOM 1452 O O . ILE A 1 181 ? -26.608 0.655 55.561 1.00 75.88 181 ILE A O 1
ATOM 1456 N N . GLU A 1 182 ? -26.959 -0.996 57.048 1.00 72.00 182 GLU A N 1
ATOM 1457 C CA . GLU A 1 182 ? -26.890 -2.063 56.043 1.00 72.00 182 GLU A CA 1
ATOM 1458 C C . GLU A 1 182 ? -28.034 -1.966 55.022 1.00 72.00 182 GLU A C 1
ATOM 1460 O O . GLU A 1 182 ? -27.801 -2.082 53.817 1.00 72.00 182 GLU A O 1
ATOM 1465 N N . LEU A 1 183 ? -29.258 -1.628 55.445 1.00 75.62 183 LEU A N 1
ATOM 1466 C CA . LEU A 1 183 ? -30.371 -1.401 54.518 1.00 75.62 183 LEU A CA 1
ATOM 1467 C C . LEU A 1 183 ? -30.101 -0.215 53.574 1.00 75.62 183 LEU A C 1
ATOM 1469 O O . LEU A 1 183 ? -30.407 -0.290 52.380 1.00 75.62 183 LEU A O 1
ATOM 1473 N N . ALA A 1 184 ? -29.539 0.885 54.083 1.00 75.38 184 ALA A N 1
ATOM 1474 C CA . ALA A 1 184 ? -29.186 2.051 53.276 1.00 75.38 184 ALA A CA 1
ATOM 1475 C C . ALA A 1 184 ? -28.089 1.722 52.249 1.00 75.38 184 ALA A C 1
ATOM 1477 O O . ALA A 1 184 ? -28.189 2.124 51.085 1.00 75.38 184 ALA A O 1
ATOM 1478 N N . LYS A 1 185 ? -27.083 0.939 52.651 1.00 69.38 185 LYS A N 1
ATOM 1479 C CA . LYS A 1 185 ? -26.008 0.449 51.778 1.00 69.38 185 LYS A CA 1
ATOM 1480 C C . LYS A 1 185 ? -26.557 -0.440 50.658 1.00 69.38 185 LYS A C 1
ATOM 1482 O O . LYS A 1 185 ? -26.305 -0.162 49.483 1.00 69.38 185 LYS A O 1
ATOM 1487 N N . HIS A 1 186 ? -27.409 -1.408 50.998 1.00 73.25 186 HIS A N 1
ATOM 1488 C CA . HIS A 1 186 ? -28.061 -2.288 50.025 1.00 73.25 186 HIS A CA 1
ATOM 1489 C C . HIS A 1 186 ? -28.983 -1.529 49.058 1.00 73.25 186 HIS A C 1
ATOM 1491 O O . HIS A 1 186 ? -28.995 -1.805 47.855 1.00 73.25 186 HIS A O 1
ATOM 1497 N N . LYS A 1 187 ? -29.751 -0.545 49.551 1.00 74.19 187 LYS A N 1
ATOM 1498 C CA . LYS A 1 187 ? -30.596 0.321 48.707 1.00 74.19 187 LYS A CA 1
ATOM 1499 C C . LYS A 1 187 ? -29.759 1.115 47.707 1.00 74.19 187 LYS A C 1
ATOM 1501 O O . LYS A 1 187 ? -30.128 1.187 46.535 1.00 74.19 187 LYS A O 1
ATOM 1506 N N . ARG A 1 188 ? -28.619 1.659 48.144 1.00 72.06 188 ARG A N 1
ATOM 1507 C CA . ARG A 1 188 ? -27.689 2.397 47.280 1.00 72.06 188 ARG A CA 1
ATOM 1508 C C . ARG A 1 188 ? -27.083 1.503 46.199 1.00 72.06 188 ARG A C 1
ATOM 1510 O O . ARG A 1 188 ? -27.057 1.896 45.038 1.00 72.06 188 ARG A O 1
ATOM 1517 N N . GLN A 1 189 ? -26.653 0.292 46.549 1.00 68.88 189 GLN A N 1
ATOM 1518 C CA . GLN A 1 189 ? -26.144 -0.679 45.573 1.00 68.88 189 GLN A CA 1
ATOM 1519 C C . GLN A 1 189 ? -27.212 -1.122 44.574 1.00 68.88 189 GLN A C 1
ATOM 1521 O O . GLN A 1 189 ? -26.921 -1.222 43.386 1.00 68.88 189 GLN A O 1
ATOM 1526 N N . ARG A 1 190 ? -28.459 -1.331 45.016 1.00 72.75 190 ARG A N 1
ATOM 1527 C CA . ARG A 1 190 ? -29.573 -1.644 44.110 1.00 72.75 190 ARG A CA 1
ATOM 1528 C C . ARG A 1 190 ? -29.818 -0.510 43.110 1.00 72.75 190 ARG A C 1
ATOM 1530 O O . ARG A 1 190 ? -29.998 -0.788 41.930 1.00 72.75 190 ARG A O 1
ATOM 1537 N N . GLN A 1 191 ? -29.805 0.744 43.564 1.00 73.12 191 GLN A N 1
ATOM 1538 C CA . GLN A 1 191 ? -29.949 1.907 42.680 1.00 73.12 191 GLN A CA 1
ATOM 1539 C C . GLN A 1 191 ? -28.798 2.002 41.674 1.00 73.12 191 GLN A C 1
ATOM 1541 O O . GLN A 1 191 ? -29.038 2.210 40.488 1.00 73.12 191 GLN A O 1
ATOM 1546 N N . LEU A 1 192 ? -27.558 1.784 42.124 1.00 68.88 192 LEU A N 1
ATOM 1547 C CA . LEU A 1 192 ? -26.396 1.768 41.237 1.00 68.88 192 LEU A CA 1
ATOM 1548 C C . LEU A 1 192 ? -26.489 0.647 40.200 1.00 68.88 192 LEU A C 1
ATOM 1550 O O . LEU A 1 192 ? -26.290 0.910 39.021 1.00 68.88 192 LEU A O 1
ATOM 1554 N N . GLY A 1 193 ? -26.868 -0.567 40.607 1.00 69.94 193 GLY A N 1
ATOM 1555 C CA . GLY A 1 193 ? -27.031 -1.701 39.696 1.00 69.94 193 GLY A CA 1
ATOM 1556 C C . GLY A 1 193 ? -28.130 -1.510 38.646 1.00 69.94 193 GLY A C 1
ATOM 1557 O O . GLY A 1 193 ? -27.985 -2.000 37.531 1.00 69.94 193 GLY A O 1
ATOM 1558 N N . GLN A 1 194 ? -29.198 -0.766 38.958 1.00 73.06 194 GLN A N 1
ATOM 1559 C CA . GLN A 1 194 ? -30.254 -0.434 37.990 1.00 73.06 194 GLN A CA 1
ATOM 1560 C C . GLN A 1 194 ? -29.803 0.591 36.940 1.00 73.06 194 GLN A C 1
ATOM 1562 O O . GLN A 1 194 ? -30.245 0.516 35.798 1.00 73.06 194 GLN A O 1
ATOM 1567 N N . ALA A 1 195 ? -28.887 1.494 37.293 1.00 66.94 195 ALA A N 1
ATOM 1568 C CA . ALA A 1 195 ? -28.376 2.518 36.381 1.00 66.94 195 ALA A CA 1
ATOM 1569 C C . ALA A 1 195 ? -27.331 1.987 35.373 1.00 66.94 195 ALA A C 1
ATOM 1571 O O . ALA A 1 195 ? -27.089 2.617 34.345 1.00 66.94 195 ALA A O 1
ATOM 1572 N N . VAL A 1 196 ? -26.719 0.824 35.632 1.00 68.56 196 VAL A N 1
ATOM 1573 C CA . VAL A 1 196 ? -25.708 0.207 34.750 1.00 68.56 196 VAL A CA 1
ATOM 1574 C C . VAL A 1 196 ? -26.257 -0.188 33.366 1.00 68.56 196 VAL A C 1
ATOM 1576 O O . VAL A 1 196 ? -25.686 0.255 32.370 1.00 68.56 196 VAL A O 1
ATOM 1579 N N . PRO A 1 197 ? -27.341 -0.982 33.233 1.00 63.84 197 PRO A N 1
ATOM 1580 C CA . PRO A 1 197 ? -27.874 -1.356 31.918 1.00 63.84 197 PRO A CA 1
ATOM 1581 C C . PRO A 1 197 ? -28.388 -0.153 31.116 1.00 63.84 197 PRO A C 1
ATOM 1583 O O . PRO A 1 197 ? -28.310 -0.157 29.889 1.00 63.84 197 PRO A O 1
ATOM 1586 N N . GLU A 1 198 ? -28.862 0.892 31.793 1.00 62.41 198 GLU A N 1
ATOM 1587 C CA . GLU A 1 198 ? -29.334 2.125 31.162 1.00 62.41 198 GLU A CA 1
ATOM 1588 C C . GLU A 1 198 ? -28.167 2.949 30.592 1.00 62.41 198 GLU A C 1
ATOM 1590 O O . GLU A 1 198 ? -28.205 3.365 29.431 1.00 62.41 198 GLU A O 1
ATOM 1595 N N . ALA A 1 199 ? -27.076 3.082 31.356 1.00 60.94 199 ALA A N 1
ATOM 1596 C CA . ALA A 1 199 ? -25.841 3.715 30.896 1.00 60.94 199 ALA A CA 1
ATOM 1597 C C . ALA A 1 199 ? -25.202 2.949 29.720 1.00 60.94 199 ALA A C 1
ATOM 1599 O O . ALA A 1 199 ? -24.827 3.551 28.712 1.00 60.94 199 ALA A O 1
ATOM 1600 N N . LEU A 1 200 ? -25.159 1.611 29.796 1.00 59.66 200 LEU A N 1
ATOM 1601 C CA . LEU A 1 200 ? -24.622 0.748 28.735 1.00 59.66 200 LEU A CA 1
ATOM 1602 C C . LEU A 1 200 ? -25.480 0.759 27.458 1.00 59.66 200 LEU A C 1
ATOM 1604 O O . LEU A 1 200 ? -24.938 0.706 26.349 1.00 59.66 200 LEU A O 1
ATOM 1608 N N . GLY A 1 201 ? -26.808 0.829 27.597 1.00 55.41 201 GLY A N 1
ATOM 1609 C CA . GLY A 1 201 ? -27.749 0.872 26.476 1.00 55.41 201 GLY A CA 1
ATOM 1610 C C . GLY A 1 201 ? -27.724 2.197 25.710 1.00 55.41 201 GLY A C 1
ATOM 1611 O O . GLY A 1 201 ? -27.892 2.201 24.491 1.00 55.41 201 GLY A O 1
ATOM 1612 N N . GLN A 1 202 ? -27.464 3.308 26.404 1.00 55.44 202 GLN A N 1
ATOM 1613 C CA . GLN A 1 202 ? -27.442 4.651 25.814 1.00 55.44 202 GLN A CA 1
ATOM 1614 C C . GLN A 1 202 ? -26.036 5.143 25.439 1.00 55.44 202 GLN A C 1
ATOM 1616 O O . GLN A 1 202 ? -25.906 6.213 24.850 1.00 55.44 202 GLN A O 1
ATOM 1621 N N . GLY A 1 203 ? -24.982 4.383 25.761 1.00 51.97 203 GLY A N 1
ATOM 1622 C CA . GLY A 1 203 ? -23.603 4.839 25.563 1.00 51.97 203 GLY A CA 1
ATOM 1623 C C . GLY A 1 203 ? -23.271 6.070 26.413 1.00 51.97 203 GLY A C 1
ATOM 1624 O O . GLY A 1 203 ? -22.493 6.919 25.988 1.00 51.97 203 GLY A O 1
ATOM 1625 N N . GLN A 1 204 ? -23.901 6.193 27.584 1.00 50.00 204 GLN A N 1
ATOM 1626 C CA . GLN A 1 204 ? -23.644 7.264 28.543 1.00 50.00 204 GLN A CA 1
ATOM 1627 C C . GLN A 1 204 ? -22.620 6.819 29.593 1.00 50.00 204 GLN A C 1
ATOM 1629 O O . GLN A 1 204 ? -22.406 5.626 29.808 1.00 50.00 204 GLN A O 1
ATOM 1634 N N . GLN A 1 205 ? -21.983 7.785 30.263 1.00 50.31 205 GLN A N 1
ATOM 1635 C CA . GLN A 1 205 ? -21.087 7.489 31.381 1.00 50.31 205 GLN A CA 1
ATOM 1636 C C . GLN A 1 205 ? -21.820 6.733 32.493 1.00 50.31 205 GLN A C 1
ATOM 1638 O O . GLN A 1 205 ? -22.948 7.069 32.857 1.00 50.31 205 GLN A O 1
ATOM 1643 N N . LEU A 1 206 ? -21.136 5.746 33.074 1.00 52.22 206 LEU A N 1
ATOM 1644 C CA . LEU A 1 206 ? -21.574 5.102 34.308 1.00 52.22 206 LEU A CA 1
ATOM 1645 C C . LEU A 1 206 ? -21.725 6.152 35.432 1.00 52.22 206 LEU A C 1
ATOM 1647 O O . LEU A 1 206 ? -20.958 7.119 35.478 1.00 52.22 206 LEU A O 1
ATOM 1651 N N . PRO A 1 207 ? -22.703 5.991 36.344 1.00 49.34 207 PRO A N 1
ATOM 1652 C CA . PRO A 1 207 ? -22.957 6.954 37.411 1.00 49.34 207 PRO A CA 1
ATOM 1653 C C . PRO A 1 207 ? -21.705 7.223 38.261 1.00 49.34 207 PRO A C 1
ATOM 1655 O O . PRO A 1 207 ? -20.960 6.311 38.617 1.00 49.34 207 PRO A O 1
ATOM 1658 N N . GLN A 1 208 ? -21.514 8.495 38.627 1.00 49.19 208 GLN A N 1
ATOM 1659 C CA . GLN A 1 208 ? -20.258 9.060 39.143 1.00 49.19 208 GLN A CA 1
ATOM 1660 C C . GLN A 1 208 ? -19.566 8.389 40.346 1.00 49.19 208 GLN A C 1
ATOM 1662 O O . GLN A 1 208 ? -18.350 8.543 40.435 1.00 49.19 208 GLN A O 1
ATOM 1667 N N . PRO A 1 209 ? -20.199 7.611 41.250 1.00 50.50 209 PRO A N 1
ATOM 1668 C CA . PRO A 1 209 ? -19.412 6.832 42.213 1.00 50.50 209 PRO A CA 1
ATOM 1669 C C . PRO A 1 209 ? -18.569 5.706 41.575 1.00 50.50 209 PRO A C 1
ATOM 1671 O O . PRO A 1 209 ? -17.881 4.999 42.308 1.00 50.50 209 PRO A O 1
ATOM 1674 N N . LEU A 1 210 ? -18.614 5.519 40.248 1.00 53.28 210 LEU A N 1
ATOM 1675 C CA . LEU A 1 210 ? -17.901 4.463 39.525 1.00 53.28 210 LEU A CA 1
ATOM 1676 C C . LEU A 1 210 ? -16.649 4.895 38.751 1.00 53.28 210 LEU A C 1
ATOM 1678 O O . LEU A 1 210 ? -15.928 4.003 38.322 1.00 53.28 210 LEU A O 1
ATOM 1682 N N . LEU A 1 211 ? -16.338 6.188 38.586 1.00 45.22 211 LEU A N 1
ATOM 1683 C CA . LEU A 1 211 ? -15.222 6.603 37.719 1.00 45.22 211 LEU A CA 1
ATOM 1684 C C . LEU A 1 211 ? -14.389 7.747 38.308 1.00 45.22 211 LEU A C 1
ATOM 1686 O O . LEU A 1 211 ? -14.867 8.868 38.482 1.00 45.22 211 LEU A O 1
ATOM 1690 N N . LEU A 1 212 ? -13.100 7.473 38.521 1.00 40.53 212 LEU A N 1
ATOM 1691 C CA . LEU A 1 212 ? -12.067 8.492 38.386 1.00 40.53 212 LEU A CA 1
ATOM 1692 C C . LEU A 1 212 ? -11.814 8.639 36.870 1.00 40.53 212 LEU A C 1
ATOM 1694 O O . LEU A 1 212 ? -11.392 7.684 36.234 1.00 40.53 212 LEU A O 1
ATOM 1698 N N . VAL A 1 213 ? -12.041 9.845 36.336 1.00 39.38 213 VAL A N 1
ATOM 1699 C CA . VAL A 1 213 ? -11.791 10.334 34.953 1.00 39.38 213 VAL A CA 1
ATOM 1700 C C . VAL A 1 213 ? -12.971 10.226 33.940 1.00 39.38 213 VAL A C 1
ATOM 1702 O O . VAL A 1 213 ? -13.394 9.130 33.589 1.00 39.38 213 VAL A O 1
ATOM 1705 N N . PRO A 1 214 ? -13.492 11.366 33.410 1.00 45.28 214 PRO A N 1
ATOM 1706 C CA . PRO A 1 214 ? -14.765 11.408 32.670 1.00 45.28 214 PRO A CA 1
ATOM 1707 C C . PRO A 1 214 ? -14.758 11.630 31.126 1.00 45.28 214 PRO A C 1
ATOM 1709 O O . PRO A 1 214 ? -15.735 12.161 30.614 1.00 45.28 214 PRO A O 1
ATOM 1712 N N . ALA A 1 215 ? -13.746 11.260 30.326 1.00 38.94 215 ALA A N 1
ATOM 1713 C CA . ALA A 1 215 ? -13.629 11.820 28.953 1.00 38.94 215 ALA A CA 1
ATOM 1714 C C . ALA A 1 215 ? -13.887 10.908 27.718 1.00 38.94 215 ALA A C 1
ATOM 1716 O O . ALA A 1 215 ? -13.847 11.411 26.595 1.00 38.94 215 ALA A O 1
ATOM 1717 N N . VAL A 1 216 ? -14.138 9.597 27.846 1.00 43.97 216 VAL A N 1
ATOM 1718 C CA . VAL A 1 216 ? -13.884 8.675 26.703 1.00 43.97 216 VAL A CA 1
ATOM 1719 C C . VAL A 1 216 ? -15.120 7.970 26.104 1.00 43.97 216 VAL A C 1
ATOM 1721 O O . VAL A 1 216 ? -15.125 7.668 24.913 1.00 43.97 216 VAL A O 1
ATOM 1724 N N . VAL A 1 217 ? -16.229 7.795 26.835 1.00 44.06 217 VAL A N 1
ATOM 1725 C CA . VAL A 1 217 ? -17.393 7.017 26.331 1.00 44.06 217 VAL A CA 1
ATOM 1726 C C . VAL A 1 217 ? -18.147 7.718 25.184 1.00 44.06 217 VAL A C 1
ATOM 1728 O O . VAL A 1 217 ? -18.641 7.056 24.271 1.00 44.06 217 VAL A O 1
ATOM 1731 N N . ALA A 1 218 ? -18.150 9.055 25.143 1.00 44.66 218 ALA A N 1
ATOM 1732 C CA . ALA A 1 218 ? -18.781 9.821 24.061 1.00 44.66 218 ALA A CA 1
ATOM 1733 C C . ALA A 1 218 ? -18.113 9.613 22.681 1.00 44.66 218 ALA A C 1
ATOM 1735 O O . ALA A 1 218 ? -18.742 9.856 21.652 1.00 44.66 218 ALA A O 1
ATOM 1736 N N . GLN A 1 219 ? -16.864 9.133 22.640 1.00 42.44 219 GLN A N 1
ATOM 1737 C CA . GLN A 1 219 ? -16.083 8.982 21.404 1.00 42.44 219 GLN A CA 1
ATOM 1738 C C . GLN A 1 219 ? -16.175 7.575 20.780 1.00 42.44 219 GLN A C 1
ATOM 1740 O O . GLN A 1 219 ? -15.778 7.392 19.633 1.00 42.44 219 GLN A O 1
ATOM 1745 N N . ALA A 1 220 ? -16.764 6.593 21.478 1.00 38.84 220 ALA A N 1
ATOM 1746 C CA . ALA A 1 220 ? -16.932 5.215 20.990 1.00 38.84 220 ALA A CA 1
ATOM 1747 C C . ALA A 1 220 ? -18.231 4.983 20.179 1.00 38.84 220 ALA A C 1
ATOM 1749 O O . ALA A 1 220 ? -18.379 3.967 19.493 1.00 38.84 220 ALA A O 1
ATOM 1750 N N . ALA A 1 221 ? -19.179 5.927 20.221 1.00 44.84 221 ALA A N 1
ATOM 1751 C CA . ALA A 1 221 ? -20.410 5.901 19.427 1.00 44.84 221 ALA A CA 1
ATOM 1752 C C . ALA A 1 221 ? -20.195 5.767 17.896 1.00 44.84 221 ALA A C 1
ATOM 1754 O O . ALA A 1 221 ? -20.900 4.957 17.282 1.00 44.84 221 ALA A O 1
ATOM 1755 N N . PRO A 1 222 ? -19.237 6.473 17.253 1.00 44.97 222 PRO A N 1
ATOM 1756 C CA . PRO A 1 222 ? -19.005 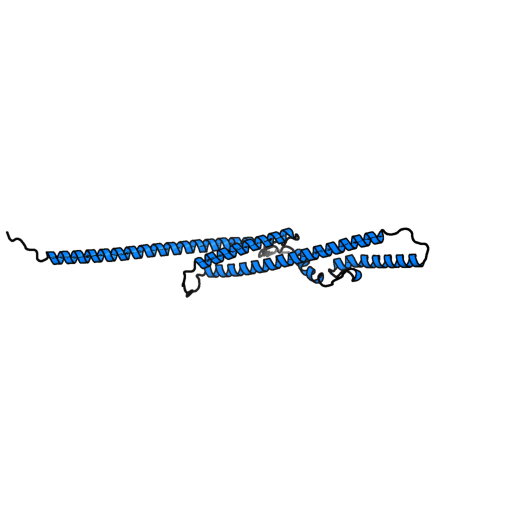6.340 15.811 1.00 44.97 222 PRO A CA 1
ATOM 1757 C C . PRO A 1 222 ? -18.499 4.952 15.388 1.00 44.97 222 PRO A C 1
ATOM 1759 O O . PRO A 1 222 ? -18.919 4.453 14.344 1.00 44.97 222 PRO A O 1
ATOM 1762 N N . LEU A 1 223 ? -17.684 4.270 16.201 1.00 41.72 223 LEU A N 1
ATOM 1763 C CA . LEU A 1 223 ? -17.163 2.934 15.865 1.00 41.72 223 LEU A CA 1
ATOM 1764 C C . LEU A 1 223 ? -18.260 1.860 15.855 1.00 41.72 223 LEU A C 1
ATOM 1766 O O . LEU A 1 223 ? -18.265 0.974 15.001 1.00 41.72 223 LEU A O 1
ATOM 1770 N N . ARG A 1 224 ? -19.263 1.981 16.735 1.00 47.59 224 ARG A N 1
ATOM 1771 C CA . ARG A 1 224 ? -20.447 1.104 16.723 1.00 47.59 224 ARG A CA 1
ATOM 1772 C C . ARG A 1 224 ? -21.325 1.299 15.485 1.00 47.59 224 ARG A C 1
ATOM 1774 O O . ARG A 1 224 ? -21.945 0.336 15.042 1.00 47.59 224 ARG A O 1
ATOM 1781 N N . GLN A 1 225 ? -21.397 2.514 14.935 1.00 50.56 225 GLN A N 1
ATOM 1782 C CA . GLN A 1 225 ? -22.123 2.774 13.685 1.00 50.56 225 GLN A CA 1
ATOM 1783 C C . GLN A 1 225 ? -21.352 2.266 12.463 1.00 50.56 225 GLN A C 1
ATOM 1785 O O . GLN A 1 225 ? -21.969 1.720 11.550 1.00 50.56 225 GLN A O 1
ATOM 1790 N N . GLN A 1 226 ? -20.019 2.374 12.466 1.00 46.28 226 GLN A N 1
ATOM 1791 C CA . GLN A 1 226 ? -19.178 1.840 11.390 1.00 46.28 226 GLN A CA 1
ATOM 1792 C C . GLN A 1 226 ? -19.221 0.306 11.318 1.00 46.28 226 GLN A C 1
ATOM 1794 O O . GLN A 1 226 ? -19.320 -0.241 10.225 1.00 46.28 226 GLN A O 1
ATOM 1799 N N . LEU A 1 227 ? -19.269 -0.384 12.462 1.00 41.41 227 LEU A N 1
ATOM 1800 C CA . LEU A 1 227 ? -19.428 -1.846 12.531 1.00 41.41 227 LEU A CA 1
ATOM 1801 C C . LEU A 1 227 ? -20.856 -2.341 12.222 1.00 41.41 227 LEU A C 1
ATOM 1803 O O . LEU A 1 227 ? -21.059 -3.534 12.015 1.00 41.41 227 LEU A O 1
ATOM 1807 N N . ARG A 1 228 ? -21.860 -1.451 12.206 1.00 41.72 228 ARG A N 1
ATOM 1808 C CA . ARG A 1 228 ? -23.277 -1.786 11.951 1.00 41.72 228 ARG A CA 1
ATOM 1809 C C . ARG A 1 228 ? -23.751 -1.482 10.533 1.00 41.72 228 ARG A C 1
ATOM 1811 O O . ARG A 1 228 ? -24.930 -1.696 10.252 1.00 41.72 228 ARG A O 1
ATOM 1818 N N . ARG A 1 229 ? -22.899 -0.957 9.650 1.00 41.03 229 ARG A N 1
ATOM 1819 C CA . ARG A 1 229 ? -23.332 -0.585 8.300 1.00 41.03 229 ARG A CA 1
ATOM 1820 C C . ARG A 1 229 ? -23.620 -1.860 7.485 1.00 41.03 229 ARG A C 1
ATOM 1822 O O . ARG A 1 229 ? -22.697 -2.648 7.290 1.00 41.03 229 ARG A O 1
ATOM 1829 N N . PRO A 1 230 ? -24.867 -2.099 7.033 1.00 38.81 230 PRO A N 1
ATOM 1830 C CA . PRO A 1 230 ? -25.148 -3.225 6.154 1.00 38.81 230 PRO A CA 1
ATOM 1831 C C . PRO A 1 230 ? -24.434 -3.020 4.814 1.00 38.81 230 PRO A C 1
ATOM 1833 O O . PRO A 1 230 ? -24.309 -1.885 4.346 1.00 38.81 230 PRO A O 1
ATOM 1836 N N . LEU A 1 231 ? -23.959 -4.130 4.240 1.00 42.34 231 LEU A N 1
ATOM 1837 C CA . LEU A 1 231 ? -23.374 -4.215 2.904 1.00 42.34 231 LEU A CA 1
ATOM 1838 C C . LEU A 1 231 ? -24.277 -3.445 1.924 1.00 42.34 231 LEU A C 1
ATOM 1840 O O . LEU A 1 231 ? -25.432 -3.814 1.722 1.00 42.34 231 LEU A O 1
ATOM 1844 N N . LEU A 1 232 ? -23.782 -2.350 1.350 1.00 41.25 232 LEU A N 1
ATOM 1845 C CA . LEU A 1 232 ? -24.382 -1.812 0.135 1.00 41.25 232 LEU A CA 1
ATOM 1846 C C . LEU A 1 232 ? -23.999 -2.790 -0.976 1.00 41.25 232 LEU A C 1
ATOM 1848 O O . LEU A 1 232 ? -22.823 -2.876 -1.322 1.00 41.25 232 LEU A O 1
ATOM 1852 N N . ASP A 1 233 ? -24.976 -3.542 -1.484 1.00 39.78 233 ASP A N 1
ATOM 1853 C CA . ASP A 1 233 ? -24.814 -4.369 -2.680 1.00 39.78 233 ASP A CA 1
ATOM 1854 C C . ASP A 1 233 ? -24.274 -3.498 -3.830 1.00 39.78 233 ASP A C 1
ATOM 1856 O O . ASP A 1 233 ? -24.945 -2.541 -4.233 1.00 39.78 233 ASP A O 1
ATOM 1860 N N . PRO A 1 234 ? -23.102 -3.805 -4.418 1.00 43.66 234 PRO A N 1
ATOM 1861 C CA . PRO A 1 234 ? -22.569 -3.059 -5.553 1.00 43.66 234 PRO A CA 1
ATOM 1862 C C . PRO A 1 234 ? -23.183 -3.517 -6.888 1.00 43.66 234 PRO A C 1
ATOM 1864 O O . PRO A 1 234 ? -22.554 -3.419 -7.939 1.00 43.66 234 PRO A O 1
ATOM 1867 N N . CYS A 1 235 ? -24.429 -3.995 -6.887 1.00 39.03 235 CYS A N 1
ATOM 1868 C CA . CYS A 1 235 ? -25.157 -4.324 -8.109 1.00 39.03 235 CYS A CA 1
ATOM 1869 C C . CYS A 1 235 ? -26.281 -3.314 -8.342 1.00 39.03 235 CYS A C 1
ATOM 1871 O O . CYS A 1 235 ? -27.459 -3.582 -8.113 1.00 39.03 235 CYS A O 1
ATOM 1873 N N . GLY A 1 236 ? -25.904 -2.143 -8.857 1.00 40.12 236 GLY A N 1
ATOM 1874 C CA . GLY A 1 236 ? -26.830 -1.281 -9.579 1.00 40.12 236 GLY A CA 1
ATOM 1875 C C . GLY A 1 236 ? -27.314 -2.011 -10.829 1.00 40.12 236 GLY A C 1
ATOM 1876 O O . GLY A 1 236 ? -26.619 -2.041 -11.838 1.00 40.12 236 GLY A O 1
ATOM 1877 N N . ASN A 1 237 ? -28.489 -2.630 -10.747 1.00 44.75 237 ASN A N 1
ATOM 1878 C CA . ASN A 1 237 ? -29.173 -3.218 -11.892 1.00 44.75 237 ASN A CA 1
ATOM 1879 C C . ASN A 1 237 ? -30.071 -2.140 -12.529 1.00 44.75 237 ASN A C 1
ATOM 1881 O O . ASN A 1 237 ? -31.029 -1.701 -11.883 1.00 44.75 237 ASN A O 1
ATOM 1885 N N . PRO A 1 238 ? -29.793 -1.661 -13.753 1.00 44.38 238 PRO A N 1
ATOM 1886 C CA . PRO A 1 238 ? -30.667 -0.708 -14.408 1.00 44.38 238 PRO A CA 1
ATOM 1887 C C . PRO A 1 238 ? -31.821 -1.440 -15.110 1.00 44.38 238 PRO A C 1
ATOM 1889 O O . PRO A 1 238 ? -31.633 -2.125 -16.108 1.00 44.38 238 PRO A O 1
ATOM 1892 N N . GLY A 1 239 ? -33.041 -1.206 -14.622 1.00 40.16 239 GLY A N 1
ATOM 1893 C CA . GLY A 1 239 ? -34.222 -1.089 -15.482 1.00 40.16 239 GLY A CA 1
ATOM 1894 C C . GLY A 1 239 ? -35.040 -2.351 -15.768 1.00 40.16 239 GLY A C 1
ATOM 1895 O O . GLY A 1 239 ? -35.055 -2.848 -16.890 1.00 40.16 239 GLY A O 1
ATOM 1896 N N . THR A 1 240 ? -35.888 -2.763 -14.823 1.00 46.88 240 THR A N 1
ATOM 1897 C CA . THR A 1 240 ? -37.081 -3.573 -15.131 1.00 46.88 240 THR A CA 1
ATOM 1898 C C . THR A 1 240 ? -38.210 -2.652 -15.613 1.00 46.88 240 THR A C 1
ATOM 1900 O O . THR A 1 240 ? -39.073 -2.231 -14.846 1.00 46.88 240 THR A O 1
ATOM 1903 N N . GLY A 1 241 ? -38.200 -2.302 -16.899 1.00 44.19 241 GLY A N 1
ATOM 1904 C CA . GLY A 1 241 ? -39.319 -1.634 -17.568 1.00 44.19 241 GLY A CA 1
ATOM 1905 C C . GLY A 1 241 ? -40.416 -2.634 -17.940 1.00 44.19 241 GLY A C 1
ATOM 1906 O O . GLY A 1 241 ? -40.479 -3.086 -19.078 1.00 44.19 241 GLY A O 1
ATOM 1907 N N . LEU A 1 242 ? -41.289 -2.992 -16.994 1.00 47.38 242 LEU A N 1
ATOM 1908 C CA . LEU A 1 242 ? -42.515 -3.747 -17.280 1.00 47.38 242 LEU A CA 1
ATOM 1909 C C . LEU A 1 242 ? -43.629 -2.790 -17.732 1.00 47.38 242 LEU A C 1
ATOM 1911 O O . LEU A 1 242 ? -44.460 -2.352 -16.940 1.00 47.38 242 LEU A O 1
ATOM 1915 N N . GLY A 1 243 ? -43.656 -2.485 -19.029 1.00 43.56 243 GLY A N 1
ATOM 1916 C CA . GLY A 1 243 ? -44.826 -1.914 -19.694 1.00 43.56 243 GLY A CA 1
ATOM 1917 C C . GLY A 1 243 ? -45.867 -3.002 -19.967 1.00 43.56 243 GLY A C 1
ATOM 1918 O O . GLY A 1 243 ? -45.761 -3.732 -20.948 1.00 43.56 243 GLY A O 1
ATOM 1919 N N . ARG A 1 244 ? -46.880 -3.121 -19.101 1.00 46.44 244 ARG A N 1
ATOM 1920 C CA . ARG A 1 244 ? -48.105 -3.892 -19.375 1.00 46.44 244 ARG A CA 1
ATOM 1921 C C . ARG A 1 244 ? -49.066 -3.047 -20.219 1.00 46.44 244 ARG A C 1
ATOM 1923 O O . ARG A 1 244 ? -49.617 -2.070 -19.724 1.00 46.44 244 ARG A O 1
ATOM 1930 N N . GLY A 1 245 ? -49.284 -3.461 -21.467 1.00 44.75 245 GLY A N 1
ATOM 1931 C CA . GLY A 1 245 ? -50.496 -3.178 -22.251 1.00 44.75 245 GLY A CA 1
ATOM 1932 C C . GLY A 1 245 ? -51.514 -4.334 -22.151 1.00 44.75 245 GLY A C 1
ATOM 1933 O O . GLY A 1 245 ? -51.168 -5.378 -21.606 1.00 44.75 245 GLY A O 1
ATOM 1934 N N . PRO A 1 246 ? -52.760 -4.150 -22.627 1.00 63.84 246 PRO A N 1
ATOM 1935 C CA . PRO A 1 246 ? -54.006 -4.501 -21.919 1.00 63.84 246 PRO A CA 1
ATOM 1936 C C . PRO A 1 246 ? -54.604 -5.877 -22.300 1.00 63.84 246 PRO A C 1
ATOM 1938 O O . PRO A 1 246 ? -54.029 -6.581 -23.129 1.00 63.84 246 PRO A O 1
ATOM 1941 N N . PRO A 1 247 ? -55.749 -6.283 -21.700 1.00 52.34 247 PRO A N 1
ATOM 1942 C CA . PRO A 1 247 ? -57.003 -6.209 -22.473 1.00 52.34 247 PRO A CA 1
ATOM 1943 C C . PRO A 1 247 ? -58.303 -5.885 -21.685 1.00 52.34 247 PRO A C 1
ATOM 1945 O O . PRO A 1 247 ? -58.515 -6.325 -20.560 1.00 52.34 247 PRO A O 1
ATOM 1948 N N . THR A 1 248 ? -59.146 -5.095 -22.359 1.00 61.56 248 THR A N 1
ATOM 1949 C CA . THR A 1 248 ? -60.604 -5.201 -22.617 1.00 61.56 248 THR A CA 1
ATOM 1950 C C . THR A 1 248 ? -61.564 -5.893 -21.633 1.00 61.56 248 THR A C 1
ATOM 1952 O O . THR A 1 248 ? -61.411 -7.076 -21.352 1.00 61.56 248 THR A O 1
ATOM 1955 N N . GLN A 1 249 ? -62.673 -5.208 -21.313 1.00 55.22 249 GLN A N 1
ATOM 1956 C CA . GLN A 1 249 ? -64.035 -5.761 -21.133 1.00 55.22 249 GLN A CA 1
ATOM 1957 C C . GLN A 1 249 ? -65.084 -4.643 -21.342 1.00 55.22 249 GLN A C 1
ATOM 1959 O O . GLN A 1 249 ? -64.744 -3.480 -21.121 1.00 55.22 249 GLN A O 1
ATOM 1964 N N . PRO A 1 250 ? -66.368 -4.983 -21.548 1.00 64.69 250 PRO A N 1
ATOM 1965 C CA . PRO A 1 250 ? -66.970 -5.685 -22.681 1.00 64.69 250 PRO A CA 1
ATOM 1966 C C . PRO A 1 250 ? -67.672 -4.729 -23.666 1.00 64.69 250 PRO A C 1
ATOM 1968 O O . PRO A 1 250 ? -68.030 -3.597 -23.271 1.00 64.69 250 PRO A O 1
#

Sequence (250 aa):
MASCGDPDKPDVTKSLDDLYSSWHSLSAVWTERSGRLEEQLQAALGYQDTVQRLLEWLDGAELRMAEEFLVGGDADRVQQQLAELKEFKRELYQCKVDLESLRPPGGTAQGDPPAPLRDFRQRWDRLEEEIVSRQHQLEAALLGLGQFQHQLEELLQWLQRTGEQLQGPAPLRPDLQSCEIELAKHKRQRQLGQAVPEALGQGQQLPQPLLLVPAVVAQAAPLRQQLRRPLLDPCGNPGTGLGRGPPTQP

pLDDT: mean 71.78, std 17.49, range [38.81, 97.06]

Organism: NCBI:txid372326

Secondary structure (DSSP, 8-state):
------TTHHHHHHHHHHHHHHHHHHHHHHHHHHHHHHHHHHHHHHHHHHHHHHHHHHHHHHHHHHH-----SSHHHHHHHHHHHHHHHHHHHHHHHHHHHTS-TT----SPPPHHHHHHHHHHHHHHHHHHHHHHHHHHHHHHHHHHHHHHHHHHHHHHHHHHHHH--PPPPS-HHHHHHHHHHHHHHHHHHHHHHHHHHHTPPPPGGG-S---SGGGSHHHHHHTT----------------------

Foldseek 3Di:
DPPPPDPCVVVVVVVVVVVVVVVVVVVVVVVVVVVVVVVVVVLVVVLVVLLVVLVVVLVVLVVVLVVPPDLDLDLVVLVVVLVVLVVSVVVLVVNVVSVVVSQPDPPDPPDDPPPSVVVSVVSSVVSVVSSVVSNVVSVLSNVLSVVVVVVVVLVVVVVVVLVVVVPDDDDQDPDPVSVVVVVVVVVVSVVLVVVVVVCVVVLHDRPPVRDDDDDPSVSNVVVVVVNPDPDPPPDPDDDPPPDDDDDDDD